Protein AF-H9F6N0-F1 (afdb_monomer_lite)

Structure (mmCIF, N/CA/C/O backbone):
data_AF-H9F6N0-F1
#
_entry.id   AF-H9F6N0-F1
#
loop_
_atom_site.group_PDB
_atom_site.id
_atom_site.type_symbol
_atom_site.label_atom_id
_atom_site.label_alt_id
_atom_site.label_comp_id
_atom_site.label_asym_id
_atom_site.label_entity_id
_atom_site.label_seq_id
_atom_site.pdbx_PDB_ins_code
_atom_site.Cartn_x
_atom_site.Cartn_y
_atom_site.Cartn_z
_atom_site.occupancy
_atom_site.B_iso_or_equiv
_atom_site.auth_seq_id
_atom_site.auth_comp_id
_atom_site.auth_asym_id
_atom_site.auth_atom_id
_atom_site.pdbx_PDB_model_num
ATOM 1 N N . VAL A 1 1 ? -3.814 6.152 -2.239 1.00 51.22 1 VAL A N 1
ATOM 2 C CA . VAL A 1 1 ? -2.538 6.730 -2.741 1.00 51.22 1 VAL A CA 1
ATOM 3 C C . VAL A 1 1 ? -1.572 5.659 -3.258 1.00 51.22 1 VAL A C 1
ATOM 5 O O . VAL A 1 1 ? -1.106 5.789 -4.382 1.00 51.22 1 VAL A O 1
ATOM 8 N N . VAL A 1 2 ? -1.334 4.566 -2.515 1.00 56.50 2 VAL A N 1
ATOM 9 C CA . VAL A 1 2 ? -0.388 3.490 -2.902 1.00 56.50 2 VAL A CA 1
ATOM 10 C C . VAL A 1 2 ? -0.726 2.812 -4.243 1.00 56.50 2 VAL A C 1
ATOM 12 O O . VAL A 1 2 ? 0.177 2.541 -5.028 1.00 56.50 2 VAL A O 1
ATOM 15 N N . SER A 1 3 ? -2.014 2.592 -4.540 1.00 56.75 3 SER A N 1
ATOM 16 C CA . SER A 1 3 ? -2.449 1.948 -5.793 1.00 56.75 3 SER A CA 1
ATOM 17 C C . SER A 1 3 ? -2.120 2.791 -7.037 1.00 56.75 3 SER A C 1
ATOM 19 O O . SER A 1 3 ? -1.448 2.301 -7.941 1.00 56.75 3 SER A O 1
ATOM 21 N N . TYR A 1 4 ? -2.464 4.086 -7.038 1.00 65.75 4 TYR A N 1
ATOM 22 C CA . TYR A 1 4 ? -2.143 4.994 -8.147 1.00 65.75 4 TYR A CA 1
ATOM 23 C C . TYR A 1 4 ? -0.629 5.179 -8.337 1.00 65.75 4 TYR A C 1
ATOM 25 O O . TYR A 1 4 ? -0.140 5.117 -9.463 1.00 65.75 4 TYR A O 1
ATOM 33 N N . GLY A 1 5 ? 0.134 5.332 -7.246 1.00 76.62 5 GLY A N 1
ATOM 34 C CA . GLY A 1 5 ? 1.592 5.490 -7.310 1.00 76.62 5 GLY A CA 1
ATOM 35 C C . GLY A 1 5 ? 2.314 4.275 -7.900 1.00 76.62 5 GLY A C 1
ATOM 36 O O . GLY A 1 5 ? 3.335 4.426 -8.572 1.00 76.62 5 GLY A O 1
ATOM 37 N N . ASN A 1 6 ? 1.766 3.072 -7.710 1.00 84.31 6 ASN A N 1
ATOM 38 C CA . ASN A 1 6 ? 2.330 1.871 -8.309 1.00 84.31 6 ASN A CA 1
ATOM 39 C C . ASN A 1 6 ? 2.156 1.851 -9.833 1.00 84.31 6 ASN A C 1
ATOM 41 O O . ASN A 1 6 ? 3.106 1.532 -10.541 1.00 84.31 6 ASN A O 1
ATOM 45 N N . THR A 1 7 ? 0.983 2.240 -10.334 1.00 86.50 7 THR A N 1
ATOM 46 C CA . THR A 1 7 ? 0.706 2.293 -11.776 1.00 86.50 7 THR A CA 1
ATOM 47 C C . THR A 1 7 ? 1.624 3.284 -12.487 1.00 86.50 7 THR A C 1
ATOM 49 O O . THR A 1 7 ? 2.273 2.915 -13.462 1.00 86.50 7 THR A O 1
ATOM 52 N N . PHE A 1 8 ? 1.764 4.509 -11.964 1.00 89.12 8 PHE A N 1
ATOM 53 C CA . PHE A 1 8 ? 2.674 5.507 -12.544 1.00 89.12 8 PHE A CA 1
ATOM 54 C C . PHE A 1 8 ? 4.131 5.038 -12.548 1.00 89.12 8 PHE A C 1
ATOM 56 O O . PHE A 1 8 ? 4.835 5.230 -13.537 1.00 89.12 8 PHE A O 1
ATOM 63 N N . PHE A 1 9 ? 4.577 4.384 -11.472 1.00 89.94 9 PHE A N 1
ATOM 64 C CA . PHE A 1 9 ? 5.928 3.837 -11.401 1.00 89.94 9 PHE A CA 1
ATOM 65 C C . PHE A 1 9 ? 6.166 2.745 -12.449 1.00 89.94 9 PHE A C 1
ATOM 67 O O . PHE A 1 9 ? 7.188 2.765 -13.124 1.00 89.94 9 PHE A O 1
ATOM 74 N N . VAL A 1 10 ? 5.221 1.816 -12.622 1.00 91.12 10 VAL A N 1
ATOM 75 C CA . VAL A 1 10 ? 5.329 0.752 -13.632 1.00 91.12 10 VAL A CA 1
ATOM 76 C C . VAL A 1 10 ? 5.380 1.342 -15.041 1.00 91.12 10 VAL A C 1
ATOM 78 O O . VAL A 1 10 ? 6.243 0.958 -15.824 1.00 91.12 10 VAL A O 1
ATOM 81 N N . VAL A 1 11 ? 4.518 2.316 -15.349 1.00 93.75 11 VAL A N 1
ATOM 82 C CA . VAL A 1 11 ? 4.528 3.009 -16.649 1.00 93.75 11 VAL A CA 1
ATOM 83 C C . VAL A 1 11 ? 5.872 3.703 -16.892 1.00 93.75 11 VAL A C 1
ATOM 85 O O . VAL A 1 11 ? 6.460 3.544 -17.959 1.00 93.75 11 VAL A O 1
ATOM 88 N N . LEU A 1 12 ? 6.399 4.414 -15.892 1.00 93.25 12 LEU A N 1
ATOM 89 C CA . LEU A 1 12 ? 7.703 5.072 -15.974 1.00 93.25 12 LEU A CA 1
ATOM 90 C C . LEU A 1 12 ? 8.839 4.066 -16.212 1.00 93.25 12 LEU A C 1
ATOM 92 O O . LEU A 1 12 ? 9.700 4.314 -17.054 1.00 93.25 12 LEU A O 1
ATOM 96 N N . ILE A 1 13 ? 8.829 2.919 -15.527 1.00 94.75 13 ILE A N 1
ATOM 97 C CA . ILE A 1 13 ? 9.816 1.850 -15.736 1.00 94.75 13 ILE A CA 1
ATOM 98 C C . ILE A 1 13 ? 9.750 1.315 -17.165 1.00 94.75 13 ILE A C 1
ATOM 100 O O . ILE A 1 13 ? 10.792 1.173 -17.799 1.00 94.75 13 ILE A O 1
ATOM 104 N N . VAL A 1 14 ? 8.551 1.056 -17.693 1.00 95.75 14 VAL A N 1
ATOM 105 C CA . VAL A 1 14 ? 8.383 0.585 -19.076 1.00 95.75 14 VAL A CA 1
ATOM 106 C C . VAL A 1 14 ? 8.983 1.588 -20.061 1.00 95.75 14 VAL A C 1
ATOM 108 O O . VAL A 1 14 ? 9.752 1.192 -20.934 1.00 95.75 14 VAL A O 1
ATOM 111 N N . ILE A 1 15 ? 8.713 2.885 -19.887 1.00 95.56 15 ILE A N 1
ATOM 112 C CA . ILE A 1 15 ? 9.286 3.943 -20.733 1.00 95.56 15 ILE A CA 1
ATOM 113 C C . ILE A 1 15 ? 10.819 3.949 -20.643 1.00 95.56 15 ILE A C 1
ATOM 115 O O . ILE A 1 15 ? 11.491 3.962 -21.673 1.00 95.56 15 ILE A O 1
ATOM 119 N N . LEU A 1 16 ? 11.388 3.899 -19.435 1.00 95.50 16 LEU A N 1
ATOM 120 C CA . LEU A 1 16 ? 12.843 3.891 -19.252 1.00 95.50 16 LEU A CA 1
ATOM 121 C C . LEU A 1 16 ? 13.501 2.653 -19.873 1.00 95.50 16 LEU A C 1
ATOM 123 O O . LEU A 1 16 ? 14.546 2.776 -20.505 1.00 95.50 16 LEU A O 1
ATOM 127 N N . VAL A 1 17 ? 12.885 1.476 -19.746 1.00 95.88 17 VAL A N 1
ATOM 128 C CA . VAL A 1 17 ? 13.378 0.241 -20.374 1.00 95.88 17 VAL A CA 1
ATOM 129 C C . VAL A 1 17 ? 13.356 0.361 -21.898 1.00 95.88 17 VAL A C 1
ATOM 131 O O . VAL A 1 17 ? 14.337 -0.004 -22.544 1.00 95.88 17 VAL A O 1
ATOM 134 N N . LEU A 1 18 ? 12.286 0.912 -22.479 1.00 95.88 18 LEU A N 1
ATOM 135 C CA . LEU A 1 18 ? 12.213 1.149 -23.922 1.00 95.88 18 LEU A CA 1
ATOM 136 C C . LEU A 1 18 ? 13.310 2.112 -24.397 1.00 95.88 18 LEU A C 1
ATOM 138 O O . LEU A 1 18 ? 13.955 1.821 -25.400 1.00 95.88 18 LEU A O 1
ATOM 142 N N . LEU A 1 19 ? 13.583 3.193 -23.657 1.00 94.75 19 LEU A N 1
ATOM 143 C CA . LEU A 1 19 ? 14.668 4.132 -23.976 1.00 94.75 19 LEU A CA 1
ATOM 144 C C . LEU A 1 19 ? 16.056 3.484 -23.889 1.00 94.75 19 LEU A C 1
ATOM 146 O O . LEU A 1 19 ? 16.912 3.753 -24.728 1.00 94.75 19 LEU A O 1
ATOM 150 N N . VAL A 1 20 ? 16.286 2.612 -22.902 1.00 95.31 20 VAL A N 1
ATOM 151 C CA . VAL A 1 20 ? 17.540 1.850 -22.793 1.00 95.31 20 VAL A CA 1
ATOM 152 C C . VAL A 1 20 ? 17.697 0.903 -23.983 1.00 95.31 20 VAL A C 1
ATOM 154 O O . VAL A 1 20 ? 18.768 0.853 -24.583 1.00 95.31 20 VAL A O 1
ATOM 157 N N . ILE A 1 21 ? 16.641 0.176 -24.360 1.00 95.38 21 ILE A N 1
ATOM 158 C CA . ILE A 1 21 ? 16.667 -0.729 -25.519 1.00 95.38 21 ILE A CA 1
ATOM 159 C C . ILE A 1 21 ? 16.914 0.051 -26.812 1.00 95.38 21 ILE A C 1
ATOM 161 O O . ILE A 1 21 ? 17.705 -0.398 -27.641 1.00 95.38 21 ILE A O 1
ATOM 165 N N . ASP A 1 22 ? 16.262 1.200 -26.986 1.00 94.12 22 ASP A N 1
ATOM 166 C CA . ASP A 1 22 ? 16.430 2.060 -28.157 1.00 94.12 22 ASP A CA 1
ATOM 167 C C . ASP A 1 22 ? 17.868 2.584 -28.259 1.00 94.12 22 ASP A C 1
ATOM 169 O O . ASP A 1 22 ? 18.525 2.388 -29.279 1.00 94.12 22 ASP A O 1
ATOM 173 N N . ALA A 1 23 ? 18.427 3.099 -27.159 1.00 92.94 23 ALA A N 1
ATOM 174 C CA . ALA A 1 23 ? 19.814 3.558 -27.116 1.00 92.94 23 ALA A CA 1
ATOM 175 C C . ALA A 1 23 ? 20.821 2.427 -27.405 1.00 92.94 23 ALA A C 1
ATOM 177 O O . ALA A 1 23 ? 21.773 2.621 -28.160 1.00 92.94 23 ALA A O 1
ATOM 178 N N . VAL A 1 24 ? 20.603 1.217 -26.871 1.00 92.88 24 VAL A N 1
ATOM 179 C CA . VAL A 1 24 ? 21.442 0.038 -27.168 1.00 92.88 24 VAL A CA 1
ATOM 180 C C . VAL A 1 24 ? 21.328 -0.369 -28.638 1.00 92.88 24 VAL A C 1
ATOM 182 O O . VAL A 1 24 ? 22.334 -0.714 -29.263 1.00 92.88 24 VAL A O 1
ATOM 185 N N . ARG A 1 25 ? 20.116 -0.336 -29.204 1.00 93.06 25 ARG A N 1
ATOM 186 C CA . ARG A 1 25 ? 19.882 -0.617 -30.625 1.00 93.06 25 ARG A CA 1
ATOM 187 C C . ARG A 1 25 ? 20.574 0.405 -31.516 1.00 93.06 25 ARG A C 1
ATOM 189 O O . ARG A 1 25 ? 21.206 -0.002 -32.488 1.00 93.06 25 ARG A O 1
ATOM 196 N N . GLU A 1 26 ? 20.494 1.691 -31.187 1.00 89.12 26 GLU A N 1
ATOM 197 C CA . GLU A 1 26 ? 21.192 2.746 -31.919 1.00 89.12 26 GLU A CA 1
ATOM 198 C C . GLU A 1 26 ? 22.709 2.557 -31.867 1.00 89.12 26 GLU A C 1
ATOM 200 O O . GLU A 1 26 ? 23.345 2.595 -32.918 1.00 89.12 26 GLU A O 1
ATOM 205 N N . ILE A 1 27 ? 23.283 2.277 -30.690 1.00 88.69 27 ILE A N 1
ATOM 206 C CA . ILE A 1 27 ? 24.724 2.019 -30.556 1.00 88.69 27 ILE A CA 1
ATOM 207 C C . ILE A 1 27 ? 25.133 0.853 -31.456 1.00 88.69 27 ILE A C 1
ATOM 209 O O . ILE A 1 27 ? 25.982 1.041 -32.318 1.00 88.69 27 ILE A O 1
ATOM 213 N N . ARG A 1 28 ? 24.484 -0.314 -31.338 1.00 87.44 28 ARG A N 1
ATOM 214 C CA . ARG A 1 28 ? 24.823 -1.494 -32.157 1.00 87.44 28 ARG A CA 1
ATOM 215 C C . ARG A 1 28 ? 24.665 -1.242 -33.655 1.00 87.44 28 ARG A C 1
ATOM 217 O O . ARG A 1 28 ? 25.483 -1.704 -34.437 1.00 87.44 28 ARG A O 1
ATOM 224 N N . LYS A 1 29 ? 23.619 -0.514 -34.059 1.00 85.94 29 LYS A N 1
ATOM 225 C CA . LYS A 1 29 ? 23.365 -0.179 -35.466 1.00 85.94 29 LYS A CA 1
ATOM 226 C C . LYS A 1 29 ? 24.478 0.690 -36.045 1.00 85.94 29 LYS A C 1
ATOM 228 O O . LYS A 1 29 ? 24.901 0.453 -37.170 1.00 85.94 29 LYS A O 1
ATOM 233 N N . TYR A 1 30 ? 24.902 1.722 -35.321 1.00 80.69 30 TYR A N 1
ATOM 234 C CA . TYR A 1 30 ? 25.929 2.632 -35.821 1.00 80.69 30 TYR A CA 1
ATOM 235 C C . TYR A 1 30 ? 27.344 2.058 -35.671 1.00 80.69 30 TYR A C 1
ATOM 237 O O . TYR A 1 30 ? 28.198 2.404 -36.479 1.00 80.69 30 TYR A O 1
ATOM 245 N N . ASP A 1 31 ? 27.570 1.144 -34.729 1.00 79.12 31 ASP A N 1
ATOM 246 C CA . ASP A 1 31 ? 28.829 0.402 -34.573 1.00 79.12 31 ASP A CA 1
ATOM 247 C C . ASP A 1 31 ? 29.043 -0.593 -35.736 1.00 79.12 31 ASP A C 1
ATOM 249 O O . ASP A 1 31 ? 30.029 -0.500 -36.463 1.00 79.12 31 ASP A O 1
ATOM 253 N N . ASP A 1 32 ? 28.044 -1.436 -36.033 1.00 76.06 32 ASP A N 1
ATOM 254 C CA . ASP A 1 32 ? 28.094 -2.448 -37.108 1.00 76.06 32 ASP A CA 1
ATOM 255 C C . ASP A 1 32 ? 28.215 -1.828 -38.518 1.00 76.06 32 ASP A C 1
ATOM 257 O O . ASP A 1 32 ? 28.884 -2.363 -39.404 1.00 76.06 32 ASP A O 1
ATOM 261 N N . VAL A 1 33 ? 27.594 -0.661 -38.739 1.00 70.12 33 VAL A N 1
ATOM 262 C CA . VAL A 1 33 ? 27.725 0.099 -39.997 1.00 70.12 33 VAL A CA 1
ATOM 263 C C . VAL A 1 33 ? 29.103 0.752 -40.120 1.00 70.12 33 VAL A C 1
ATOM 265 O O . VAL A 1 33 ? 29.613 0.864 -41.236 1.00 70.12 33 VAL A O 1
ATOM 268 N N . THR A 1 34 ? 29.710 1.149 -38.997 1.00 65.69 34 THR A N 1
ATOM 269 C CA . THR A 1 34 ? 31.058 1.733 -38.986 1.00 65.69 34 THR A CA 1
ATOM 270 C C . THR A 1 34 ? 32.125 0.704 -39.365 1.00 65.69 34 THR A C 1
ATOM 272 O O . THR A 1 34 ? 33.084 1.048 -40.049 1.00 65.69 34 THR A O 1
ATOM 275 N N . GLU A 1 35 ? 31.930 -0.563 -38.989 1.00 63.69 35 GLU A N 1
ATOM 276 C CA . GLU A 1 35 ? 32.858 -1.664 -39.280 1.00 63.69 35 GLU A CA 1
ATOM 277 C C . GLU A 1 35 ? 32.718 -2.219 -40.713 1.00 63.69 35 GLU A C 1
ATOM 279 O O . GLU A 1 35 ? 33.713 -2.538 -41.363 1.00 63.69 35 GLU A O 1
ATOM 284 N N . LYS A 1 36 ? 31.486 -2.325 -41.236 1.00 63.47 36 LYS A N 1
ATOM 285 C CA . LYS A 1 36 ? 31.209 -2.975 -42.537 1.00 63.47 36 LYS A CA 1
ATOM 286 C C . LYS A 1 36 ? 31.369 -2.073 -43.752 1.00 63.47 36 LYS A C 1
ATOM 288 O O . LYS A 1 36 ? 31.614 -2.562 -44.855 1.00 63.47 36 LYS A O 1
ATOM 293 N N . VAL A 1 37 ? 31.175 -0.769 -43.591 1.00 61.00 37 VAL A N 1
ATOM 294 C CA . VAL A 1 37 ? 31.302 0.190 -44.690 1.00 61.00 37 VAL A CA 1
ATOM 295 C C . VAL A 1 37 ? 32.691 0.800 -44.598 1.00 61.00 37 VAL A C 1
ATOM 297 O O . VAL A 1 37 ? 33.068 1.301 -43.548 1.00 61.00 37 VAL A O 1
ATOM 300 N N . ASN A 1 38 ? 33.461 0.778 -45.689 1.00 58.28 38 ASN A N 1
ATOM 301 C CA . ASN A 1 38 ? 34.783 1.407 -45.765 1.00 58.28 38 ASN A CA 1
ATOM 302 C C . ASN A 1 38 ? 34.631 2.948 -45.746 1.00 58.28 38 ASN A C 1
ATOM 304 O O . ASN A 1 38 ? 34.799 3.641 -46.749 1.00 58.28 38 ASN A O 1
ATOM 308 N N . LEU A 1 39 ? 34.219 3.481 -44.592 1.00 59.06 39 LEU A N 1
ATOM 309 C CA . LEU A 1 39 ? 33.929 4.891 -44.318 1.00 59.06 39 LEU A CA 1
ATOM 310 C C . LEU A 1 39 ? 35.167 5.777 -44.454 1.00 59.06 39 LEU A C 1
ATOM 312 O O . LEU A 1 39 ? 35.051 6.995 -44.558 1.00 59.06 39 LEU A O 1
ATOM 316 N N . GLN A 1 40 ? 36.344 5.158 -44.509 1.00 58.38 40 GLN A N 1
ATOM 317 C CA . GLN A 1 40 ? 37.628 5.800 -44.737 1.00 58.38 40 GLN A CA 1
ATOM 318 C C . GLN A 1 40 ? 37.696 6.512 -46.102 1.00 58.38 40 GLN A C 1
ATOM 320 O O . GLN A 1 40 ? 38.407 7.503 -46.233 1.00 58.38 40 GLN A O 1
ATOM 325 N N . ASN A 1 41 ? 36.890 6.084 -47.084 1.00 63.00 41 ASN A N 1
ATOM 326 C CA . ASN A 1 41 ? 36.789 6.732 -48.396 1.00 63.00 41 ASN A CA 1
ATOM 327 C C . ASN A 1 41 ? 35.788 7.904 -48.455 1.00 63.00 41 ASN A C 1
ATOM 329 O O . ASN A 1 41 ? 35.656 8.521 -49.510 1.00 63.00 41 ASN A O 1
ATOM 333 N N . ASN A 1 42 ? 35.060 8.218 -47.373 1.00 66.06 42 ASN A N 1
ATOM 334 C CA . ASN A 1 42 ? 34.058 9.291 -47.376 1.00 66.06 42 ASN A CA 1
ATOM 335 C C . ASN A 1 42 ? 34.021 10.048 -46.024 1.00 66.06 42 ASN A C 1
ATOM 337 O O . ASN A 1 42 ? 33.149 9.791 -45.186 1.00 66.06 42 ASN A O 1
ATOM 341 N N . PRO A 1 43 ? 34.957 10.991 -45.787 1.00 66.38 43 PRO A N 1
ATOM 342 C CA . PRO A 1 43 ? 35.179 11.597 -44.468 1.00 66.38 43 PRO A CA 1
ATOM 343 C C . PRO A 1 43 ? 33.951 12.321 -43.885 1.00 66.38 43 PRO A C 1
ATOM 345 O O . PRO A 1 43 ? 33.706 12.233 -42.685 1.00 66.38 43 PRO A O 1
ATOM 348 N N . GLY A 1 44 ? 33.105 12.943 -44.716 1.00 71.62 44 GLY A N 1
ATOM 349 C CA . GLY A 1 44 ? 31.878 13.607 -44.246 1.00 71.62 44 GLY A CA 1
ATOM 350 C C . GLY A 1 44 ? 30.793 12.651 -43.726 1.00 71.62 44 GLY A C 1
ATOM 351 O O . GLY A 1 44 ? 29.979 13.026 -42.882 1.00 71.62 44 GLY A O 1
ATOM 352 N N . ALA A 1 45 ? 30.780 11.392 -44.180 1.00 69.12 45 ALA A N 1
ATOM 353 C CA . ALA A 1 45 ? 29.862 10.387 -43.648 1.00 69.12 45 ALA A CA 1
ATOM 354 C C . ALA A 1 45 ? 30.313 9.918 -42.256 1.00 69.12 45 ALA A C 1
ATOM 356 O O . ALA A 1 45 ? 29.479 9.770 -41.362 1.00 69.12 45 ALA A O 1
ATOM 357 N N . MET A 1 46 ? 31.625 9.752 -42.056 1.00 68.94 46 MET A N 1
ATOM 358 C CA . MET A 1 46 ? 32.225 9.296 -40.799 1.00 68.94 46 MET A CA 1
ATOM 359 C C . MET A 1 46 ? 31.896 10.224 -39.617 1.00 68.94 46 MET A C 1
ATOM 361 O O . MET A 1 46 ? 31.473 9.752 -38.561 1.00 68.94 46 MET A O 1
ATOM 365 N N . GLU A 1 47 ? 31.980 11.543 -39.803 1.00 73.00 47 GLU A N 1
ATOM 366 C CA . GLU A 1 47 ? 31.631 12.526 -38.762 1.00 73.00 47 GLU A CA 1
ATOM 367 C C . GLU A 1 47 ? 30.159 12.431 -38.331 1.00 73.00 47 GLU A C 1
ATOM 369 O O . GLU A 1 47 ? 29.830 12.459 -37.139 1.00 73.00 47 GLU A O 1
ATOM 374 N N . HIS A 1 48 ? 29.253 12.250 -39.294 1.00 76.06 48 HIS A N 1
ATOM 375 C CA . HIS A 1 48 ? 27.826 12.119 -39.022 1.00 76.06 48 HIS A CA 1
ATOM 376 C C . HIS A 1 48 ? 27.491 10.825 -38.253 1.00 76.06 48 HIS A C 1
ATOM 378 O O . HIS A 1 48 ? 26.595 10.828 -37.401 1.00 76.06 48 HIS A O 1
ATOM 384 N N . PHE A 1 49 ? 28.228 9.734 -38.494 1.00 75.19 49 PHE A N 1
ATOM 385 C CA . PHE A 1 49 ? 28.100 8.492 -37.725 1.00 75.19 49 PHE A CA 1
ATOM 386 C C . PHE A 1 49 ? 28.593 8.650 -36.283 1.00 75.19 49 PHE A C 1
ATOM 388 O O . PHE A 1 49 ? 27.848 8.321 -35.356 1.00 75.19 49 PHE A O 1
ATOM 395 N N . HIS A 1 50 ? 29.776 9.232 -36.067 1.00 78.25 50 HIS A N 1
ATOM 396 C CA . HIS A 1 50 ? 30.294 9.474 -34.715 1.00 78.25 50 HIS A CA 1
ATOM 397 C C . HIS A 1 50 ? 29.381 10.382 -33.886 1.00 78.25 50 HIS A C 1
ATOM 399 O O . HIS A 1 50 ? 29.151 10.119 -32.703 1.00 78.25 50 HIS A O 1
ATOM 405 N N . MET A 1 51 ? 28.784 11.406 -34.504 1.00 81.38 51 MET A N 1
ATOM 406 C CA . MET A 1 51 ? 27.839 12.286 -33.816 1.00 81.38 51 MET A CA 1
ATOM 407 C C . MET A 1 51 ? 26.595 11.528 -33.319 1.00 81.38 51 MET A C 1
ATOM 409 O O . MET A 1 51 ? 26.117 11.767 -32.204 1.00 81.38 51 MET A O 1
ATOM 413 N N . LYS A 1 52 ? 26.060 10.604 -34.127 1.00 83.31 52 LYS A N 1
ATOM 414 C CA . LYS A 1 52 ? 24.908 9.775 -33.740 1.00 83.31 52 LYS A CA 1
ATOM 415 C C . LYS A 1 52 ? 25.278 8.732 -32.689 1.00 83.31 52 LYS A C 1
ATOM 417 O O . LYS A 1 52 ? 24.518 8.548 -31.741 1.00 83.31 52 LYS A O 1
ATOM 422 N N . LEU A 1 53 ? 26.458 8.128 -32.795 1.00 84.19 53 LEU A N 1
ATOM 423 C CA . LEU A 1 53 ? 26.964 7.176 -31.809 1.00 84.19 53 LEU A CA 1
ATOM 424 C C . LEU A 1 53 ? 27.141 7.828 -30.429 1.00 84.19 53 LEU A C 1
ATOM 426 O O . LEU A 1 53 ? 26.652 7.302 -29.432 1.00 84.19 53 LEU A O 1
ATOM 430 N N . PHE A 1 54 ? 27.747 9.017 -30.367 1.00 86.12 54 PHE A N 1
ATOM 431 C CA . PHE A 1 54 ? 27.917 9.759 -29.114 1.00 86.12 54 PHE A CA 1
ATOM 432 C C . PHE A 1 54 ? 26.573 10.156 -28.486 1.00 86.12 54 PHE A C 1
ATOM 434 O O . PHE A 1 54 ? 26.398 10.145 -27.263 1.00 86.12 54 PHE A O 1
ATOM 441 N N . ARG A 1 55 ? 25.580 10.488 -29.323 1.00 88.56 55 ARG A N 1
ATOM 442 C CA . ARG A 1 55 ? 24.212 10.748 -28.860 1.00 88.56 55 ARG A CA 1
ATOM 443 C C . ARG A 1 55 ? 23.605 9.505 -28.212 1.00 88.56 55 ARG A C 1
ATOM 445 O O . ARG A 1 55 ? 23.110 9.611 -27.092 1.00 88.56 55 ARG A O 1
ATOM 452 N N . ALA A 1 56 ? 23.692 8.357 -28.876 1.00 89.44 56 ALA A N 1
ATOM 453 C CA . ALA A 1 56 ? 23.147 7.103 -28.372 1.00 89.44 56 ALA A CA 1
ATOM 454 C C . ALA A 1 56 ? 23.848 6.645 -27.077 1.00 89.44 56 ALA A C 1
ATOM 456 O O . ALA A 1 56 ? 23.179 6.270 -26.117 1.00 89.44 56 ALA A O 1
ATOM 457 N N . GLN A 1 57 ? 25.177 6.780 -26.990 1.00 90.38 57 GLN A N 1
ATOM 458 C CA . GLN A 1 57 ? 25.954 6.491 -25.775 1.00 90.38 57 GLN A CA 1
ATOM 459 C C . GLN A 1 57 ? 25.510 7.345 -24.581 1.00 90.38 57 GLN A C 1
ATOM 461 O O . GLN A 1 57 ? 25.222 6.820 -23.506 1.00 90.38 57 GLN A O 1
ATOM 466 N N . ARG A 1 58 ? 25.385 8.664 -24.761 1.00 94.50 58 ARG A N 1
ATOM 467 C CA . ARG A 1 58 ? 24.889 9.559 -23.705 1.00 94.50 58 ARG A CA 1
ATOM 468 C C . ARG A 1 58 ? 23.453 9.229 -23.298 1.00 94.50 58 ARG A C 1
ATOM 470 O O . ARG A 1 58 ? 23.161 9.206 -22.104 1.00 94.50 58 ARG A O 1
ATOM 477 N N . ASN A 1 59 ? 22.574 8.965 -24.264 1.00 94.19 59 ASN A N 1
ATOM 478 C CA . ASN A 1 59 ? 21.189 8.584 -23.985 1.00 94.19 59 ASN A CA 1
ATOM 479 C C . ASN A 1 59 ? 21.120 7.281 -23.178 1.00 94.19 59 ASN A C 1
ATOM 481 O O . ASN A 1 59 ? 20.325 7.198 -22.244 1.00 94.19 59 ASN A O 1
ATOM 485 N N . LEU A 1 60 ? 21.993 6.310 -23.467 1.00 94.06 60 LEU A N 1
ATOM 486 C CA . LEU A 1 60 ? 22.103 5.077 -22.692 1.00 94.06 60 LEU A CA 1
ATOM 487 C C . LEU A 1 60 ? 22.490 5.354 -21.235 1.00 94.06 60 LEU A C 1
ATOM 489 O O . LEU A 1 60 ? 21.853 4.819 -20.330 1.00 94.06 60 LEU A O 1
ATOM 493 N N . TYR A 1 61 ? 23.494 6.203 -20.991 1.00 95.25 61 TYR A N 1
ATOM 494 C CA . TYR A 1 61 ? 23.900 6.542 -19.624 1.00 95.25 61 TYR A CA 1
ATOM 495 C C . TYR A 1 61 ? 22.796 7.272 -18.857 1.00 95.25 61 TYR A C 1
ATOM 497 O O . TYR A 1 61 ? 22.519 6.920 -17.712 1.00 95.25 61 TYR A O 1
ATOM 505 N N . ILE A 1 62 ? 22.129 8.243 -19.487 1.00 95.38 62 ILE A N 1
ATOM 506 C CA . ILE A 1 62 ? 21.025 8.984 -18.862 1.00 95.38 62 ILE A CA 1
ATOM 507 C C . ILE A 1 62 ? 19.862 8.039 -18.539 1.00 95.38 62 ILE A C 1
ATOM 509 O O . ILE A 1 62 ? 19.379 8.031 -17.405 1.00 95.38 62 ILE A O 1
ATOM 513 N N . ALA A 1 63 ? 19.421 7.225 -19.501 1.00 95.12 63 ALA A N 1
ATOM 514 C CA . ALA A 1 63 ? 18.306 6.301 -19.309 1.00 95.12 63 ALA A CA 1
ATOM 515 C C . ALA A 1 63 ? 18.643 5.201 -18.289 1.00 95.12 63 ALA A C 1
ATOM 517 O O . ALA A 1 63 ? 17.840 4.923 -17.400 1.00 95.12 63 ALA A O 1
ATOM 518 N N . GLY A 1 64 ? 19.849 4.628 -18.351 1.00 94.81 64 GLY A N 1
ATOM 519 C CA . GLY A 1 64 ? 20.311 3.605 -17.412 1.00 94.81 64 GLY A CA 1
ATOM 520 C C . GLY A 1 64 ? 20.447 4.132 -15.983 1.00 94.81 64 GLY A C 1
ATOM 521 O O . GLY A 1 64 ? 19.965 3.498 -15.043 1.00 94.81 64 GLY A O 1
ATOM 522 N N . PHE A 1 65 ? 21.030 5.321 -15.809 1.00 95.38 65 PHE A N 1
ATOM 523 C CA . PHE A 1 65 ? 21.135 5.950 -14.493 1.00 95.38 65 PHE A CA 1
ATOM 524 C C . PHE A 1 65 ? 19.760 6.325 -13.934 1.00 95.38 65 PHE A C 1
ATOM 526 O O . PHE A 1 65 ? 19.485 6.075 -12.763 1.00 95.38 65 PHE A O 1
ATOM 533 N N . SER A 1 66 ? 18.864 6.850 -14.774 1.00 95.31 66 SER A N 1
ATOM 534 C CA . SER A 1 66 ? 17.483 7.165 -14.382 1.00 95.31 66 SER A CA 1
ATOM 535 C C . SER A 1 66 ? 16.717 5.916 -13.950 1.00 95.31 66 SER A C 1
ATOM 537 O O . SER A 1 66 ? 15.975 5.952 -12.970 1.00 95.31 66 SER A O 1
ATOM 539 N N . LEU A 1 67 ? 16.926 4.793 -14.642 1.00 94.50 67 LEU A N 1
ATOM 540 C CA . LEU A 1 67 ? 16.331 3.507 -14.297 1.00 94.50 67 LEU A CA 1
ATOM 541 C C . LEU A 1 67 ? 16.832 3.026 -12.933 1.00 94.50 67 LEU A C 1
ATOM 543 O O . LEU A 1 67 ? 16.016 2.694 -12.075 1.00 94.50 67 LEU A O 1
ATOM 547 N N . LEU A 1 68 ? 18.137 3.090 -12.674 1.00 95.06 68 LEU A N 1
ATOM 548 C CA . LEU A 1 68 ? 18.696 2.769 -11.359 1.00 95.06 68 LEU A CA 1
ATOM 549 C C . LEU A 1 68 ? 18.152 3.694 -10.255 1.00 95.06 68 LEU A C 1
ATOM 551 O O . LEU A 1 68 ? 17.707 3.213 -9.210 1.00 95.06 68 LEU A O 1
ATOM 555 N N . LEU A 1 69 ? 18.113 5.008 -10.496 1.00 94.44 69 LEU A N 1
ATOM 556 C CA . LEU A 1 69 ? 17.557 5.981 -9.553 1.00 94.44 69 LEU A CA 1
ATOM 557 C C . LEU A 1 69 ? 16.085 5.720 -9.259 1.00 94.44 69 LEU A C 1
ATOM 559 O O . LEU A 1 69 ? 15.666 5.844 -8.112 1.00 94.44 69 LEU A O 1
ATOM 563 N N . SER A 1 70 ? 15.300 5.331 -10.262 1.00 93.25 70 SER A N 1
ATOM 564 C CA . SER A 1 70 ? 13.879 5.046 -10.073 1.00 93.25 70 SER A CA 1
ATOM 565 C C . SER A 1 70 ? 13.662 3.910 -9.063 1.00 93.25 70 SER A C 1
ATOM 567 O O . SER A 1 70 ? 12.820 4.036 -8.170 1.00 93.25 70 SER A O 1
ATOM 569 N N . PHE A 1 71 ? 14.481 2.852 -9.104 1.00 92.75 71 PHE A N 1
ATOM 570 C CA . PHE A 1 71 ? 14.437 1.772 -8.115 1.00 92.75 71 PHE A CA 1
ATOM 571 C C . PHE A 1 71 ? 14.848 2.246 -6.719 1.00 92.75 71 PHE A C 1
ATOM 573 O O . PHE A 1 71 ? 14.167 1.925 -5.740 1.00 92.75 71 PHE A O 1
ATOM 580 N N . LEU A 1 72 ? 15.917 3.043 -6.620 1.00 94.62 72 LEU A N 1
ATOM 581 C CA . LEU A 1 72 ? 16.365 3.611 -5.346 1.00 94.62 72 LEU A CA 1
ATOM 582 C C . LEU A 1 72 ? 15.290 4.506 -4.722 1.00 94.62 72 LEU A C 1
ATOM 584 O O . LEU A 1 72 ? 14.954 4.342 -3.550 1.00 94.62 72 LEU A O 1
ATOM 588 N N . LEU A 1 73 ? 14.691 5.398 -5.508 1.00 91.94 73 LEU A N 1
ATOM 589 C CA . LEU A 1 73 ? 13.620 6.281 -5.056 1.00 91.94 73 LEU A CA 1
ATOM 590 C C . LEU A 1 73 ? 12.396 5.486 -4.610 1.00 91.94 73 LEU A C 1
ATOM 592 O O . LEU A 1 73 ? 11.852 5.753 -3.539 1.00 91.94 73 LEU A O 1
ATOM 596 N N . ARG A 1 74 ? 11.987 4.464 -5.370 1.00 90.62 74 ARG A N 1
ATOM 597 C CA . ARG A 1 74 ? 10.863 3.606 -4.976 1.00 90.62 74 ARG A CA 1
ATOM 598 C C . ARG A 1 74 ? 11.123 2.915 -3.642 1.00 90.62 74 ARG A C 1
ATOM 600 O O . ARG A 1 74 ? 10.226 2.866 -2.794 1.00 90.62 74 ARG A O 1
ATOM 607 N N . ARG A 1 75 ? 12.340 2.402 -3.441 1.00 92.94 75 ARG A N 1
ATOM 608 C CA . ARG A 1 75 ? 12.753 1.788 -2.175 1.00 92.94 75 ARG A CA 1
ATOM 609 C C . ARG A 1 75 ? 12.710 2.802 -1.031 1.00 92.94 75 ARG A C 1
ATOM 611 O O . ARG A 1 75 ? 12.102 2.502 -0.007 1.00 92.94 75 ARG A O 1
ATOM 618 N N . LEU A 1 76 ? 13.286 3.989 -1.216 1.00 94.00 76 LEU A N 1
ATOM 619 C CA . LEU A 1 76 ? 13.321 5.048 -0.203 1.00 94.00 76 LEU A CA 1
ATOM 620 C C . LEU A 1 76 ? 11.921 5.526 0.188 1.00 94.00 76 LEU A C 1
ATOM 622 O O . LEU A 1 76 ? 11.597 5.547 1.370 1.00 94.00 76 LEU A O 1
ATOM 626 N N . VAL A 1 77 ? 11.057 5.831 -0.783 1.00 90.88 77 VAL A N 1
ATOM 627 C CA . VAL A 1 77 ? 9.680 6.284 -0.519 1.00 90.88 77 VAL A CA 1
ATOM 628 C C . VAL A 1 77 ? 8.889 5.232 0.258 1.00 90.88 77 VAL A C 1
ATOM 630 O O . VAL A 1 77 ? 8.145 5.570 1.181 1.00 90.88 77 VAL A O 1
ATOM 633 N N . THR A 1 78 ? 9.072 3.952 -0.075 1.00 89.06 78 THR A N 1
ATOM 634 C CA . THR A 1 78 ? 8.407 2.851 0.637 1.00 89.06 78 THR A CA 1
ATOM 635 C C . THR A 1 78 ? 8.884 2.766 2.086 1.00 8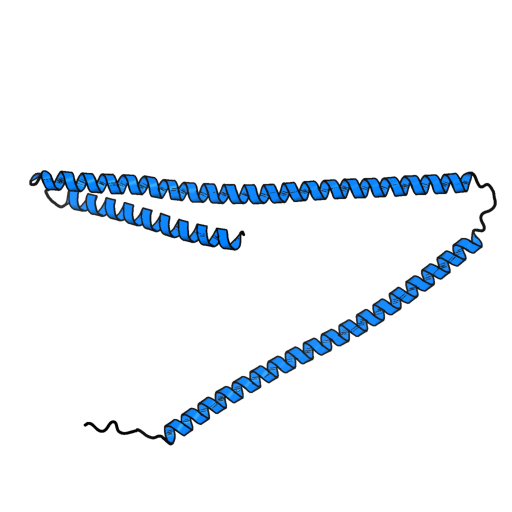9.06 78 THR A C 1
ATOM 637 O O . THR A 1 78 ? 8.055 2.697 2.990 1.00 89.06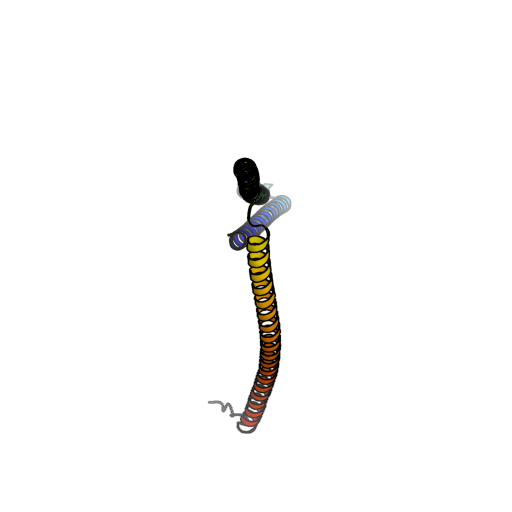 78 THR A O 1
ATOM 640 N N . LEU A 1 79 ? 10.200 2.829 2.318 1.00 92.62 79 LEU A N 1
ATOM 641 C CA . LEU A 1 79 ? 10.774 2.804 3.666 1.00 92.62 79 LEU A CA 1
ATOM 642 C C . LEU A 1 79 ? 10.330 4.009 4.503 1.00 92.62 79 LEU A C 1
ATOM 644 O O . LEU A 1 79 ? 9.929 3.838 5.649 1.00 92.62 79 LEU A O 1
ATOM 648 N N . ILE A 1 80 ? 10.317 5.210 3.924 1.00 93.38 80 ILE A N 1
ATOM 649 C CA . ILE A 1 80 ? 9.856 6.427 4.607 1.00 93.38 80 ILE A CA 1
ATOM 650 C C . ILE A 1 80 ? 8.373 6.312 4.971 1.00 93.38 80 ILE A C 1
ATOM 652 O O . ILE A 1 80 ? 7.986 6.646 6.087 1.00 93.38 80 ILE A O 1
ATOM 656 N N . SER A 1 81 ? 7.542 5.789 4.065 1.00 90.62 81 SER A N 1
ATOM 657 C CA . SER A 1 81 ? 6.111 5.587 4.330 1.00 90.62 81 SER A CA 1
ATOM 658 C C . SER A 1 81 ? 5.881 4.578 5.461 1.00 90.62 81 SER A C 1
ATOM 660 O O . SER A 1 81 ? 5.033 4.795 6.330 1.00 90.62 81 SER A O 1
ATOM 662 N N . GLN A 1 82 ? 6.661 3.493 5.488 1.00 91.69 82 GLN A N 1
ATOM 663 C CA . GLN A 1 82 ? 6.631 2.514 6.577 1.00 91.69 82 GLN A CA 1
ATOM 664 C C . GLN A 1 82 ? 7.073 3.148 7.898 1.00 91.69 82 GLN A C 1
ATOM 666 O O . GLN A 1 82 ? 6.401 2.976 8.912 1.00 91.69 82 GLN A O 1
ATOM 671 N N . GLN A 1 83 ? 8.150 3.931 7.883 1.00 93.88 83 GLN A N 1
ATOM 672 C CA . GLN A 1 83 ? 8.670 4.593 9.074 1.00 93.88 83 GLN A CA 1
ATOM 673 C C . GLN A 1 83 ? 7.709 5.647 9.631 1.00 93.88 83 GLN A C 1
ATOM 675 O O . GLN A 1 83 ? 7.503 5.691 10.840 1.00 93.88 83 GLN A O 1
ATOM 680 N N . ALA A 1 84 ? 7.068 6.444 8.774 1.00 92.56 84 ALA A N 1
ATOM 681 C CA . ALA A 1 84 ? 6.041 7.399 9.185 1.00 92.56 84 ALA A CA 1
ATOM 682 C C . ALA A 1 84 ? 4.842 6.695 9.844 1.00 92.56 84 ALA A C 1
ATOM 684 O O . ALA A 1 84 ? 4.383 7.110 10.906 1.00 92.56 84 ALA A O 1
ATOM 685 N N . THR A 1 85 ? 4.383 5.586 9.254 1.00 92.56 85 THR A N 1
ATOM 686 C CA . THR A 1 85 ? 3.294 4.770 9.820 1.00 92.56 85 THR A CA 1
ATOM 687 C C . THR A 1 85 ? 3.682 4.191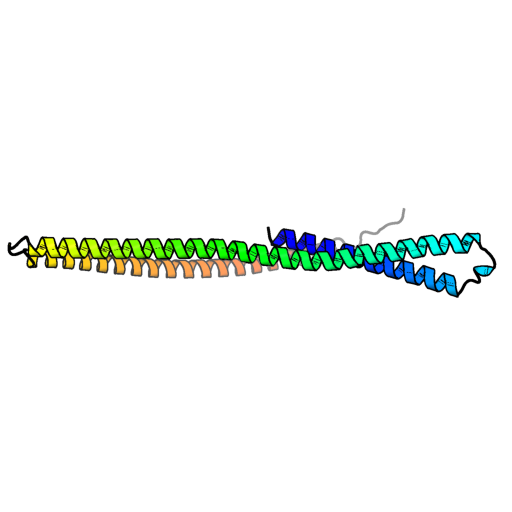 11.181 1.00 92.56 85 THR A C 1
ATOM 689 O O . THR A 1 85 ? 2.903 4.256 12.132 1.00 92.56 85 THR A O 1
ATOM 692 N N . LEU A 1 86 ? 4.906 3.665 11.297 1.00 93.44 86 LEU A N 1
ATOM 693 C CA . LEU A 1 86 ? 5.424 3.117 12.548 1.00 93.44 86 LEU A CA 1
ATOM 694 C C . LEU A 1 86 ? 5.543 4.189 13.632 1.00 93.44 86 LEU A C 1
ATOM 696 O O . LEU A 1 86 ? 5.085 3.955 14.746 1.00 93.44 86 LEU A O 1
ATOM 700 N N . LEU A 1 87 ? 6.091 5.364 13.317 1.00 94.62 87 LEU A N 1
ATOM 701 C CA . LEU A 1 87 ? 6.195 6.481 14.262 1.00 94.62 87 LEU A CA 1
ATOM 702 C C . LEU A 1 87 ? 4.822 6.915 14.784 1.00 94.62 87 LEU A C 1
ATOM 704 O O . LEU A 1 87 ? 4.646 7.015 15.996 1.00 94.62 87 LEU A O 1
ATOM 708 N N . ALA A 1 88 ? 3.838 7.082 13.895 1.00 92.69 88 ALA A N 1
ATOM 709 C CA . ALA A 1 88 ? 2.473 7.429 14.285 1.00 92.69 88 ALA A CA 1
ATOM 710 C C . ALA A 1 88 ? 1.838 6.352 15.185 1.00 92.69 88 ALA A C 1
ATOM 712 O O . ALA A 1 88 ? 1.215 6.669 16.197 1.00 92.69 88 ALA A O 1
ATOM 713 N N . SER A 1 89 ? 2.035 5.069 14.856 1.00 92.94 89 SER A N 1
ATOM 714 C CA . SER A 1 89 ? 1.537 3.964 15.686 1.00 92.94 89 SER A CA 1
ATOM 715 C C . SER A 1 89 ? 2.210 3.910 17.060 1.00 92.94 89 SER A C 1
ATOM 717 O O . SER A 1 89 ? 1.543 3.673 18.061 1.00 92.94 89 SER A O 1
ATOM 719 N N . ASN A 1 90 ? 3.515 4.184 17.132 1.00 93.56 90 ASN A N 1
ATOM 720 C CA . ASN A 1 90 ? 4.273 4.169 18.377 1.00 93.56 90 ASN A CA 1
ATOM 721 C C . ASN A 1 90 ? 3.838 5.316 19.299 1.00 93.56 90 ASN A C 1
ATOM 723 O O . ASN A 1 90 ? 3.621 5.101 20.488 1.00 93.56 90 ASN A O 1
ATOM 727 N N . GLU A 1 91 ? 3.601 6.510 18.745 1.00 94.44 91 GLU A N 1
ATOM 728 C CA . GLU A 1 91 ? 3.026 7.626 19.500 1.00 94.44 91 GLU A CA 1
ATOM 729 C C . GLU A 1 91 ? 1.629 7.284 20.046 1.00 94.44 91 GLU A C 1
ATOM 731 O O . GLU A 1 91 ? 1.338 7.554 21.213 1.00 94.44 91 GLU A O 1
ATOM 736 N N . ALA A 1 92 ? 0.778 6.640 19.240 1.00 93.44 92 ALA A N 1
ATOM 737 C CA . ALA A 1 92 ? -0.539 6.191 19.684 1.00 93.44 92 ALA A CA 1
ATOM 738 C C . ALA A 1 92 ? -0.447 5.140 20.805 1.00 93.44 92 ALA A C 1
ATOM 740 O O . ALA A 1 92 ? -1.144 5.266 21.811 1.00 93.44 92 ALA A O 1
ATOM 741 N N . PHE A 1 93 ? 0.441 4.148 20.680 1.00 93.50 93 PHE A N 1
ATOM 742 C CA . PHE A 1 93 ? 0.668 3.148 21.728 1.00 93.50 93 PHE A CA 1
ATOM 743 C C . PHE A 1 93 ? 1.217 3.764 23.010 1.00 93.50 93 PHE A C 1
ATOM 745 O O . PHE A 1 93 ? 0.780 3.395 24.098 1.00 93.50 93 PHE A O 1
ATOM 752 N N . LYS A 1 94 ? 2.129 4.733 22.900 1.00 95.81 94 LYS A N 1
ATOM 753 C CA . LYS A 1 94 ? 2.656 5.456 24.056 1.00 95.81 94 LYS A CA 1
ATOM 754 C C . LYS A 1 94 ? 1.542 6.196 24.796 1.00 95.81 94 LYS A C 1
ATOM 756 O O . LYS A 1 94 ? 1.411 6.021 26.003 1.00 95.81 94 LYS A O 1
ATOM 761 N N . LYS A 1 95 ? 0.688 6.934 24.076 1.00 95.19 95 LYS A N 1
ATOM 762 C CA . LYS A 1 95 ? -0.479 7.606 24.673 1.00 95.19 95 LYS A CA 1
ATOM 763 C C . LYS A 1 95 ? -1.451 6.612 25.303 1.00 95.19 95 LYS A C 1
ATOM 765 O O . LYS A 1 95 ? -1.912 6.847 26.411 1.00 95.19 95 LYS A O 1
ATOM 770 N N . GLN A 1 96 ? -1.728 5.484 24.646 1.00 93.06 96 GLN A N 1
ATOM 771 C CA . GLN A 1 96 ? -2.584 4.437 25.218 1.00 93.06 96 GLN A CA 1
ATOM 772 C C . GLN A 1 96 ? -2.002 3.860 26.514 1.00 93.06 96 GLN A C 1
ATOM 774 O O . GLN A 1 96 ? -2.736 3.694 27.486 1.00 93.06 96 GLN A O 1
ATOM 779 N N . ALA A 1 97 ? -0.696 3.596 26.558 1.00 94.12 97 ALA A N 1
ATOM 780 C CA . ALA A 1 97 ? -0.024 3.106 27.757 1.00 94.12 97 ALA A CA 1
ATOM 781 C C . ALA A 1 97 ? -0.043 4.142 28.895 1.00 94.12 97 ALA A C 1
ATOM 783 O O . ALA A 1 97 ? -0.294 3.785 30.047 1.00 94.12 97 ALA A O 1
ATOM 784 N N . GLU A 1 98 ? 0.173 5.422 28.580 1.00 95.94 98 GLU A N 1
ATOM 785 C CA . GLU A 1 98 ? 0.091 6.527 29.541 1.00 95.94 98 GLU A CA 1
ATOM 786 C C . GLU A 1 98 ? -1.334 6.689 30.086 1.00 95.94 98 GLU A C 1
ATOM 788 O O . GLU A 1 98 ? -1.515 6.703 31.302 1.00 95.94 98 GLU A O 1
ATOM 793 N N . SER A 1 99 ? -2.353 6.716 29.222 1.00 94.31 99 SER A N 1
ATOM 794 C CA . SER A 1 99 ? -3.758 6.813 29.639 1.00 94.31 99 SER A CA 1
ATOM 795 C C . SER A 1 99 ? -4.206 5.614 30.477 1.00 94.31 99 SER A C 1
ATOM 797 O O . SER A 1 99 ? -4.887 5.796 31.483 1.00 94.31 99 SER A O 1
ATOM 799 N N . ALA A 1 100 ? -3.803 4.393 30.112 1.00 93.69 100 ALA A N 1
ATOM 800 C CA . ALA A 1 100 ? -4.090 3.200 30.909 1.00 93.69 100 ALA A CA 1
ATOM 801 C C . ALA A 1 100 ? -3.398 3.254 32.281 1.00 93.69 100 ALA A C 1
ATOM 803 O O . ALA A 1 100 ? -4.005 2.908 33.294 1.00 93.69 100 ALA A O 1
ATOM 804 N N . SER A 1 101 ? -2.154 3.738 32.328 1.00 95.00 101 SER A N 1
ATOM 805 C CA . SER A 1 101 ? -1.411 3.921 33.580 1.00 95.00 101 SER A CA 1
ATOM 806 C C . SER A 1 101 ? -2.036 5.002 34.465 1.00 95.00 101 SER A C 1
ATOM 808 O O . SER A 1 101 ? -2.099 4.838 35.682 1.00 95.00 101 SER A O 1
ATOM 810 N N . GLU A 1 102 ? -2.525 6.097 33.877 1.00 95.56 102 GLU A N 1
ATOM 811 C CA . GLU A 1 102 ? -3.228 7.157 34.603 1.00 95.56 102 GLU A CA 1
ATOM 812 C C . GLU A 1 102 ? -4.571 6.661 35.153 1.00 95.56 102 GLU A C 1
ATOM 814 O O . GLU A 1 102 ? -4.877 6.896 36.321 1.00 95.56 102 GLU A O 1
ATOM 819 N N . ALA A 1 103 ? -5.348 5.925 34.352 1.00 94.19 103 ALA A N 1
ATOM 820 C CA . ALA A 1 103 ? -6.593 5.310 34.804 1.00 94.19 103 ALA A CA 1
ATOM 821 C C . ALA A 1 103 ? -6.343 4.322 35.953 1.00 94.19 103 ALA A C 1
ATOM 823 O O . ALA A 1 103 ? -7.025 4.381 36.974 1.00 94.19 103 ALA A O 1
ATOM 824 N N . ALA A 1 104 ? -5.318 3.470 35.835 1.00 94.44 104 ALA A N 1
ATOM 825 C CA . ALA A 1 104 ? -4.922 2.557 36.902 1.00 94.44 104 ALA A CA 1
ATOM 826 C C . ALA A 1 104 ? -4.535 3.309 38.187 1.00 94.44 104 ALA A C 1
ATOM 828 O O . ALA A 1 104 ? -4.991 2.936 39.265 1.00 94.44 104 ALA A O 1
ATOM 829 N N . LYS A 1 105 ? -3.764 4.403 38.084 1.00 94.75 105 LYS A N 1
ATOM 830 C CA . LYS A 1 105 ? -3.441 5.257 39.239 1.00 94.75 105 LYS A CA 1
ATOM 831 C C . LYS A 1 105 ? -4.684 5.862 39.884 1.00 94.75 105 LYS A C 1
ATOM 833 O O . LYS A 1 105 ? -4.807 5.781 41.101 1.00 94.75 105 LYS A O 1
ATOM 838 N N . LYS A 1 106 ? -5.612 6.415 39.095 1.00 95.25 106 LYS A N 1
ATOM 839 C CA . LYS A 1 106 ? -6.869 6.976 39.620 1.00 95.25 106 LYS A CA 1
ATOM 840 C C . LYS A 1 106 ? -7.679 5.927 40.368 1.00 95.25 106 LYS A C 1
ATOM 842 O O . LYS A 1 106 ? -8.103 6.189 41.486 1.00 95.25 106 LYS A O 1
ATOM 847 N N . TYR A 1 107 ? -7.820 4.728 39.802 1.00 92.62 107 TYR A N 1
ATOM 848 C CA . TYR A 1 107 ? -8.510 3.636 40.486 1.00 92.62 107 TYR A CA 1
ATOM 849 C C . TYR A 1 107 ? -7.808 3.218 41.778 1.00 92.62 107 TYR A C 1
ATOM 851 O O . TYR A 1 107 ? -8.482 2.938 42.763 1.00 92.62 107 TYR A O 1
ATOM 859 N N . MET A 1 108 ? -6.472 3.190 41.809 1.00 93.06 108 MET A N 1
ATOM 860 C CA . MET A 1 108 ? -5.729 2.897 43.038 1.00 93.06 108 MET A CA 1
ATOM 861 C C . MET A 1 108 ? -5.939 3.979 44.107 1.00 93.06 108 MET A C 1
ATOM 863 O O . MET A 1 108 ? -6.202 3.643 45.258 1.00 93.06 108 MET A O 1
ATOM 867 N N . GLU A 1 109 ? -5.874 5.259 43.735 1.00 93.44 109 GLU A N 1
ATOM 868 C CA . GLU A 1 109 ? -6.094 6.383 44.654 1.00 93.44 109 GLU A CA 1
ATOM 869 C C . GLU A 1 109 ? -7.530 6.432 45.184 1.00 93.44 109 GLU A C 1
ATOM 871 O O . GLU A 1 109 ? -7.731 6.637 46.380 1.00 93.44 109 GLU A O 1
ATOM 876 N N . GLU A 1 110 ? -8.527 6.218 44.324 1.00 91.75 110 GLU A N 1
ATOM 877 C CA . GLU A 1 110 ? -9.937 6.155 44.718 1.00 91.75 110 GLU A CA 1
ATOM 878 C C . GLU A 1 110 ? -10.184 4.991 45.684 1.00 91.75 110 GLU A C 1
ATOM 880 O O . GLU A 1 110 ? -10.824 5.164 46.720 1.00 91.75 110 GLU A O 1
ATOM 885 N N . ASN A 1 111 ? -9.607 3.818 45.411 1.00 88.69 111 ASN A N 1
ATOM 886 C CA . ASN A 1 111 ? -9.730 2.652 46.285 1.00 88.69 111 ASN A CA 1
ATOM 887 C C . ASN A 1 111 ? -9.068 2.894 47.655 1.00 88.69 111 ASN A C 1
ATOM 889 O O . ASN A 1 111 ? -9.635 2.547 48.692 1.00 88.69 111 ASN A O 1
ATOM 893 N N . ASP A 1 112 ? -7.911 3.559 47.689 1.00 89.62 112 ASP A N 1
ATOM 894 C CA . ASP A 1 112 ? -7.255 3.957 48.938 1.00 89.62 112 ASP A CA 1
ATOM 895 C C . ASP A 1 112 ? -8.053 5.018 49.715 1.00 89.62 112 ASP A C 1
ATOM 897 O O . ASP A 1 112 ? -8.124 4.953 50.946 1.00 89.62 112 ASP A O 1
ATOM 901 N N . GLN A 1 113 ? -8.681 5.980 49.030 1.00 87.19 113 GLN A N 1
ATOM 902 C CA . GLN A 1 113 ? -9.567 6.968 49.655 1.00 87.19 113 GLN A CA 1
ATOM 903 C C . GLN A 1 113 ? -10.823 6.314 50.237 1.00 87.19 113 GLN A C 1
ATOM 905 O O . GLN A 1 113 ? -11.178 6.607 51.378 1.00 87.19 113 GLN A O 1
ATOM 910 N N . LEU A 1 114 ? -11.447 5.385 49.508 1.00 82.06 114 LEU A N 1
ATOM 911 C CA . LEU A 1 114 ? -12.591 4.609 49.990 1.00 82.06 114 LEU A CA 1
ATOM 912 C C . LEU A 1 114 ? -12.220 3.772 51.220 1.00 82.06 114 LEU A C 1
ATOM 914 O O . LEU A 1 114 ? -12.953 3.781 52.208 1.00 82.06 114 LEU A O 1
ATOM 918 N N . LYS A 1 115 ? -11.053 3.113 51.219 1.00 78.69 115 LYS A N 1
ATOM 919 C CA . LYS A 1 115 ? -10.551 2.373 52.390 1.00 78.69 115 LYS A CA 1
ATOM 920 C C . LYS A 1 115 ? -10.291 3.277 53.593 1.00 78.69 115 LYS A C 1
ATOM 922 O O . LYS A 1 115 ? -10.619 2.898 54.713 1.00 78.69 115 LYS A O 1
ATOM 927 N N . LYS A 1 116 ? -9.716 4.466 53.386 1.00 80.00 116 LYS A N 1
ATOM 928 C CA . LYS A 1 116 ? -9.496 5.445 54.465 1.00 80.00 116 LYS A CA 1
ATOM 929 C C . LYS A 1 116 ? -10.814 6.009 54.995 1.00 80.00 116 LYS A C 1
ATOM 931 O O . LYS A 1 116 ? -10.966 6.099 56.206 1.00 80.00 116 LYS A O 1
ATOM 936 N N . GLY A 1 117 ? -11.772 6.327 54.125 1.00 65.25 117 GLY A N 1
ATOM 937 C CA . GLY A 1 117 ? -13.118 6.757 54.517 1.00 65.25 117 GLY A CA 1
ATOM 938 C C . GLY A 1 117 ? -13.849 5.692 55.338 1.00 65.25 117 GLY A C 1
ATOM 939 O O . GLY A 1 117 ? -14.380 6.000 56.399 1.00 65.25 117 GLY A O 1
ATOM 940 N N . ALA A 1 118 ? -13.769 4.427 54.918 1.00 60.00 118 ALA A N 1
ATOM 941 C CA . ALA A 1 118 ? -14.323 3.289 55.655 1.00 60.00 118 ALA A CA 1
ATOM 942 C C . ALA A 1 118 ? -13.612 3.008 56.996 1.00 60.00 118 ALA A C 1
ATOM 944 O O . ALA A 1 118 ? -14.209 2.417 57.888 1.00 60.00 118 ALA A O 1
ATOM 945 N N . ALA A 1 119 ? -12.347 3.415 57.153 1.00 56.91 119 ALA A N 1
ATOM 946 C CA . ALA A 1 119 ? -11.603 3.280 58.408 1.00 56.91 119 ALA A CA 1
ATOM 947 C C . ALA A 1 119 ? -11.833 4.449 59.389 1.00 56.91 119 ALA A C 1
ATOM 949 O O . ALA A 1 119 ? -11.646 4.274 60.592 1.00 56.91 119 ALA A O 1
ATOM 950 N N . VAL A 1 120 ? -12.209 5.634 58.891 1.00 52.44 120 VAL A N 1
ATOM 951 C CA . VAL A 1 120 ? -12.501 6.830 59.707 1.00 52.44 120 VAL A CA 1
ATOM 952 C C . VAL A 1 120 ? -13.956 6.842 60.183 1.00 52.44 120 VAL A C 1
ATOM 954 O O . VAL A 1 120 ? -14.226 7.291 61.297 1.00 52.44 120 VAL A O 1
ATOM 957 N N . ASP A 1 121 ? -14.883 6.289 59.399 1.00 46.94 121 ASP A 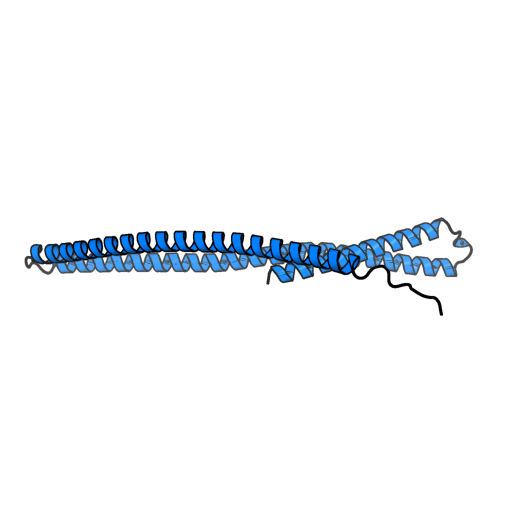N 1
ATOM 958 C CA . ASP A 1 121 ? -16.268 6.079 59.814 1.00 46.94 121 ASP A CA 1
ATOM 959 C C . ASP A 1 121 ? -16.369 4.790 60.649 1.00 46.94 121 ASP A C 1
ATOM 961 O O . ASP A 1 121 ? -16.774 3.726 60.188 1.00 46.94 121 ASP A O 1
ATOM 965 N N . GLY A 1 122 ? -15.954 4.870 61.916 1.00 46.41 122 GLY A N 1
ATOM 966 C CA . GLY A 1 122 ? -16.099 3.809 62.925 1.00 46.41 122 GLY A CA 1
ATOM 967 C C . GLY A 1 122 ? -17.556 3.482 63.298 1.00 46.41 122 GLY A C 1
ATOM 968 O O . GLY A 1 122 ? -17.830 3.060 64.420 1.00 46.41 122 GLY A O 1
ATOM 969 N N . GLY A 1 123 ? -18.505 3.693 62.390 1.00 43.03 123 GLY A N 1
ATOM 970 C CA . GLY A 1 123 ? -19.915 3.389 62.551 1.00 43.03 123 GLY A CA 1
ATOM 971 C C . GLY A 1 123 ? -20.285 2.225 61.653 1.00 43.03 123 GLY A C 1
ATOM 972 O O . GLY A 1 123 ? -20.500 2.425 60.469 1.00 43.03 123 GLY A O 1
ATOM 973 N N . LYS A 1 124 ? -20.349 1.020 62.235 1.00 47.50 124 LYS A N 1
ATOM 974 C CA . LYS A 1 124 ? -21.093 -0.168 61.775 1.00 47.50 124 LYS A CA 1
ATOM 975 C C . LYS A 1 124 ? -21.845 0.061 60.451 1.00 47.50 124 LYS A C 1
ATOM 977 O O . LYS A 1 124 ? -23.045 0.326 60.462 1.00 47.50 124 LYS A O 1
ATOM 982 N N . LEU A 1 125 ? -21.128 -0.020 59.328 1.00 46.53 125 LEU A N 1
ATOM 983 C CA . LEU A 1 125 ? -21.746 0.046 58.013 1.00 46.53 125 LEU A CA 1
ATOM 984 C C . LEU A 1 125 ? -22.695 -1.143 57.918 1.00 46.53 125 LEU A C 1
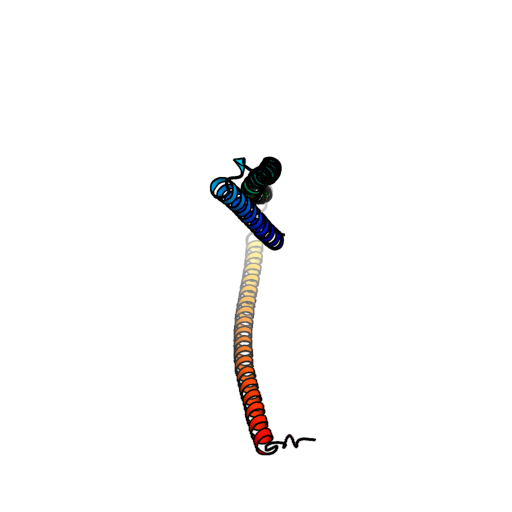ATOM 986 O O . LEU A 1 125 ? -22.349 -2.268 58.276 1.00 46.53 125 LEU A O 1
ATOM 990 N N . ASP A 1 126 ? -23.918 -0.858 57.508 1.00 54.81 126 ASP A N 1
ATOM 991 C CA . ASP A 1 126 ? -25.005 -1.799 57.292 1.00 54.81 126 ASP A CA 1
ATOM 992 C C . ASP A 1 126 ? -24.665 -2.725 56.106 1.00 54.81 126 ASP A C 1
ATOM 994 O O . ASP A 1 126 ? -25.178 -2.579 54.997 1.00 54.81 126 ASP A O 1
ATOM 998 N N . VAL A 1 127 ? -23.713 -3.644 56.325 1.00 54.47 127 VAL A N 1
ATOM 999 C CA . VAL A 1 127 ? -23.180 -4.588 55.324 1.00 54.47 127 VAL A CA 1
ATOM 1000 C C . VAL A 1 127 ? -24.313 -5.376 54.663 1.00 54.47 127 VAL A C 1
ATOM 1002 O O . VAL A 1 127 ? -24.280 -5.605 53.457 1.00 54.47 127 VAL A O 1
ATOM 1005 N N . GLY A 1 128 ? -25.371 -5.688 55.419 1.00 55.09 128 GLY A N 1
ATOM 1006 C CA . GLY A 1 128 ? -26.517 -6.437 54.912 1.00 55.09 128 GLY A CA 1
ATOM 1007 C C . GLY A 1 128 ? -27.288 -5.709 53.809 1.00 55.09 128 GLY A C 1
ATOM 1008 O O . GLY A 1 128 ? -27.716 -6.337 52.847 1.00 55.09 128 GLY A O 1
ATOM 1009 N N . ASN A 1 129 ? -27.443 -4.387 53.885 1.00 55.56 129 ASN A N 1
ATOM 1010 C CA . ASN A 1 129 ? -28.278 -3.649 52.932 1.00 55.56 129 ASN A CA 1
ATOM 1011 C C . ASN A 1 129 ? -27.523 -3.309 51.629 1.00 55.56 129 ASN A C 1
ATOM 1013 O O . ASN A 1 129 ? -28.126 -3.216 50.557 1.00 55.56 129 ASN A O 1
ATOM 1017 N N . ALA A 1 130 ? -26.190 -3.194 51.697 1.00 58.44 130 ALA A N 1
ATOM 1018 C CA . ALA A 1 130 ? -25.325 -3.041 50.527 1.00 58.44 130 ALA A CA 1
ATOM 1019 C C . ALA A 1 130 ? -25.136 -4.364 49.758 1.00 58.44 130 ALA A C 1
ATOM 1021 O O . ALA A 1 130 ? -25.223 -4.361 48.528 1.00 58.44 130 ALA A O 1
ATOM 1022 N N . GLU A 1 131 ? -24.956 -5.494 50.454 1.00 58.88 131 GLU A N 1
ATOM 1023 C CA . GLU A 1 131 ? -24.915 -6.824 49.823 1.00 58.88 131 GLU A CA 1
ATOM 1024 C C . GLU A 1 131 ? -26.239 -7.158 49.131 1.00 58.88 131 GLU A C 1
ATOM 1026 O O . GLU A 1 131 ? -26.236 -7.561 47.970 1.00 58.88 131 GLU A O 1
ATOM 1031 N N . VAL A 1 132 ? -27.381 -6.896 49.777 1.00 68.12 132 VAL A N 1
ATOM 1032 C CA . VAL A 1 132 ? -28.704 -7.154 49.181 1.00 68.12 132 VAL A CA 1
ATOM 1033 C C . VAL A 1 132 ? -28.927 -6.326 47.909 1.00 68.12 132 VAL A C 1
ATOM 1035 O O . VAL A 1 132 ? -29.476 -6.837 46.929 1.00 68.12 132 VAL A O 1
ATOM 1038 N N . LYS A 1 133 ? -28.468 -5.067 47.874 1.00 73.06 133 LYS A N 1
ATOM 1039 C CA . LYS A 1 133 ? -28.575 -4.216 46.678 1.00 73.06 133 LYS A CA 1
ATOM 1040 C C . LYS A 1 133 ? -27.666 -4.703 45.542 1.00 73.06 133 LYS A C 1
ATOM 1042 O O . LYS A 1 133 ? -28.119 -4.777 44.401 1.00 73.06 133 LYS A O 1
ATOM 1047 N N . LEU A 1 134 ? -26.427 -5.092 45.852 1.00 73.88 134 LEU A N 1
ATOM 1048 C CA . LEU A 1 134 ? -25.479 -5.649 44.878 1.00 73.88 134 LEU A CA 1
ATOM 1049 C C . LEU A 1 134 ? -25.926 -7.014 44.339 1.00 73.88 134 LEU A C 1
ATOM 1051 O O . LEU A 1 134 ? -25.735 -7.314 43.160 1.00 73.88 134 LEU A O 1
ATOM 1055 N N . GLU A 1 135 ? -26.548 -7.848 45.170 1.00 73.69 135 GLU A N 1
ATOM 1056 C CA . GLU A 1 135 ? -27.128 -9.116 44.733 1.00 73.69 135 GLU A CA 1
ATOM 1057 C C . GLU A 1 135 ? -28.350 -8.919 43.833 1.00 73.69 135 GLU A C 1
ATOM 1059 O O . GLU A 1 135 ? -28.537 -9.682 42.881 1.00 73.69 135 GLU A O 1
ATOM 1064 N N . ALA A 1 136 ? -29.190 -7.920 44.119 1.00 78.38 136 ALA A N 1
ATOM 1065 C CA . ALA A 1 136 ? -30.333 -7.580 43.278 1.00 78.38 136 ALA A CA 1
ATOM 1066 C C . ALA A 1 136 ? -29.880 -7.062 41.903 1.00 78.38 136 ALA A C 1
ATOM 1068 O O . ALA A 1 136 ? -30.408 -7.492 40.876 1.00 78.38 136 ALA A O 1
ATOM 1069 N N . GLU A 1 137 ? -28.855 -6.208 41.871 1.00 80.06 137 GLU A N 1
ATOM 1070 C CA . GLU A 1 137 ? -28.277 -5.677 40.634 1.00 80.06 137 GLU A CA 1
ATOM 1071 C C . GLU A 1 137 ? -27.592 -6.776 39.807 1.00 80.06 137 GLU A C 1
ATOM 1073 O O . GLU A 1 137 ? -27.854 -6.898 38.612 1.00 80.06 137 GLU A O 1
ATOM 1078 N N . ASN A 1 138 ? -26.825 -7.673 40.439 1.00 80.50 138 ASN A N 1
ATOM 1079 C CA . ASN A 1 138 ? -26.242 -8.836 39.759 1.00 80.50 138 ASN A CA 1
ATOM 1080 C C . ASN A 1 138 ? -27.305 -9.791 39.197 1.00 80.50 138 ASN A C 1
ATOM 1082 O O . ASN A 1 138 ? -27.134 -10.333 38.103 1.00 80.50 138 ASN A O 1
ATOM 1086 N N . ARG A 1 139 ? -28.417 -10.001 39.916 1.00 88.56 139 ARG A N 1
ATOM 1087 C CA . ARG A 1 139 ? -29.544 -10.798 39.407 1.00 88.56 139 ARG A CA 1
ATOM 1088 C C . ARG A 1 139 ? -30.203 -10.132 38.198 1.00 88.56 139 ARG A C 1
ATOM 1090 O O . ARG A 1 139 ? -30.500 -10.836 37.235 1.00 88.56 139 ARG A O 1
ATOM 1097 N N . SER A 1 140 ? -30.376 -8.808 38.220 1.00 91.06 140 SER A N 1
ATOM 1098 C CA . SER A 1 140 ? -30.904 -8.044 37.080 1.00 91.06 140 SER A CA 1
ATOM 1099 C C . SER A 1 140 ? -29.982 -8.142 35.865 1.00 91.06 140 SER A C 1
ATOM 1101 O O . SER A 1 140 ? -30.419 -8.554 34.795 1.00 91.06 140 SER A O 1
ATOM 1103 N N . LEU A 1 141 ? -28.687 -7.868 36.047 1.00 89.81 141 LEU A N 1
ATOM 1104 C CA . LEU A 1 141 ? -27.690 -7.932 34.975 1.00 89.81 141 LEU A CA 1
ATOM 1105 C C . LEU A 1 141 ? -27.599 -9.333 34.361 1.00 89.81 141 LEU A C 1
ATOM 1107 O O . LEU A 1 141 ? -27.479 -9.477 33.145 1.00 89.81 141 LEU A O 1
ATOM 1111 N N . LYS A 1 142 ? -27.705 -10.384 35.181 1.00 91.44 142 LYS A N 1
ATOM 1112 C CA . LYS A 1 142 ? -27.716 -11.768 34.695 1.00 91.44 142 LYS A CA 1
ATOM 1113 C C . LYS A 1 142 ? -28.973 -12.086 33.877 1.00 91.44 142 LYS A C 1
ATOM 1115 O O . LYS A 1 142 ? -28.870 -12.794 32.878 1.00 91.44 142 LYS A O 1
ATOM 1120 N N . ALA A 1 143 ? -30.132 -11.554 34.268 1.00 92.94 143 ALA A N 1
ATOM 1121 C CA . ALA A 1 143 ? -31.373 -11.708 33.511 1.00 92.94 143 ALA A CA 1
ATOM 1122 C C . ALA A 1 143 ? -31.315 -10.973 32.161 1.00 92.94 143 ALA A C 1
ATOM 1124 O O . ALA A 1 143 ? -31.737 -11.525 31.145 1.00 92.94 143 ALA A O 1
ATOM 1125 N N . ASP A 1 144 ? -30.741 -9.770 32.129 1.00 91.31 144 ASP A N 1
ATOM 1126 C CA . ASP A 1 144 ? -30.582 -8.997 30.894 1.00 91.31 144 ASP A CA 1
ATOM 1127 C C . ASP A 1 144 ? -29.568 -9.643 29.944 1.00 91.31 144 ASP A C 1
ATOM 1129 O O . ASP A 1 144 ? -29.827 -9.746 28.745 1.00 91.31 144 ASP A O 1
ATOM 1133 N N . LEU A 1 145 ? -28.463 -10.187 30.469 1.00 86.75 145 LEU A N 1
ATOM 1134 C CA . LEU A 1 145 ? -27.515 -10.985 29.683 1.00 86.75 145 LEU A CA 1
ATOM 1135 C C . LEU A 1 145 ? -28.169 -12.222 29.064 1.00 86.75 145 LEU A C 1
ATOM 1137 O O . LEU A 1 145 ? -27.831 -12.598 27.940 1.00 86.75 145 LEU A O 1
ATOM 1141 N N . GLN A 1 146 ? -29.084 -12.872 29.781 1.00 91.62 146 GLN A N 1
ATOM 1142 C CA . GLN A 1 146 ? -29.792 -14.033 29.255 1.00 91.62 146 GLN A CA 1
ATOM 1143 C C . GLN A 1 146 ? -30.759 -13.630 28.134 1.00 91.62 146 GLN A C 1
ATOM 1145 O O . GLN A 1 146 ? -30.706 -14.222 27.059 1.00 91.62 146 GLN A O 1
ATOM 1150 N N . LYS A 1 147 ? -31.544 -12.560 28.325 1.00 93.81 147 LYS A N 1
ATOM 1151 C CA . LYS A 1 147 ? -32.422 -12.013 27.275 1.00 93.81 147 LYS A CA 1
ATOM 1152 C C . LYS A 1 147 ? -31.647 -11.612 26.023 1.00 93.81 147 LYS A C 1
ATOM 1154 O O . LYS A 1 147 ? -32.038 -11.994 24.925 1.00 93.81 147 LYS A O 1
ATOM 1159 N N . LEU A 1 148 ? -30.528 -10.899 26.179 1.00 91.38 148 LEU A N 1
ATOM 1160 C CA . LEU A 1 148 ? -29.687 -10.507 25.045 1.00 91.38 148 LEU A CA 1
ATOM 1161 C C . LEU A 1 148 ? -29.132 -11.723 24.298 1.00 91.38 148 LEU A C 1
ATOM 1163 O O . LEU A 1 148 ? -29.062 -11.703 23.071 1.00 91.38 148 LEU A O 1
ATOM 1167 N N . ASN A 1 149 ? -28.743 -12.784 25.009 1.00 92.19 149 ASN A N 1
ATOM 1168 C CA . ASN A 1 149 ? -28.276 -14.016 24.370 1.00 92.19 149 ASN A CA 1
ATOM 1169 C C . ASN A 1 149 ? -29.393 -14.721 23.589 1.00 92.19 149 ASN A C 1
ATOM 1171 O O . ASN A 1 149 ? -29.152 -15.167 22.466 1.00 92.19 149 ASN A O 1
ATOM 1175 N N . ASP A 1 150 ? -30.607 -14.781 24.136 1.00 94.31 150 ASP A N 1
ATOM 1176 C CA . ASP A 1 150 ? -31.763 -15.382 23.459 1.00 94.31 150 ASP A CA 1
ATOM 1177 C C . ASP A 1 150 ? -32.171 -14.571 22.213 1.00 94.31 150 ASP A C 1
ATOM 1179 O O . ASP A 1 150 ? -32.434 -15.135 21.143 1.00 94.31 150 ASP A O 1
ATOM 1183 N N . GLU A 1 151 ? -32.154 -13.238 22.303 1.00 93.94 151 GLU A N 1
ATOM 1184 C CA . GLU A 1 151 ? -32.385 -12.338 21.168 1.00 93.94 151 GLU A CA 1
ATOM 1185 C C . GLU A 1 151 ? -31.300 -12.474 20.096 1.00 93.94 151 GLU A C 1
ATOM 1187 O O . GLU A 1 151 ? -31.611 -12.528 18.900 1.00 93.94 151 GLU A O 1
ATOM 1192 N N . LEU A 1 152 ? -30.032 -12.588 20.503 1.00 91.94 152 LEU A N 1
ATOM 1193 C CA . LEU A 1 152 ? -28.910 -12.803 19.595 1.00 91.94 152 LEU A CA 1
ATOM 1194 C C . LEU A 1 152 ? -29.040 -14.148 18.869 1.00 91.94 152 LEU A C 1
ATOM 1196 O O . LEU A 1 152 ? -28.862 -14.203 17.651 1.00 91.94 152 LEU A O 1
ATOM 1200 N N . ALA A 1 153 ? -29.398 -15.218 19.583 1.00 94.31 153 ALA A N 1
ATOM 1201 C CA . ALA A 1 153 ? -29.616 -16.540 19.001 1.00 94.31 153 ALA A CA 1
ATOM 1202 C C . ALA A 1 153 ? -30.783 -16.535 17.998 1.00 94.31 153 ALA A C 1
ATOM 1204 O O . ALA A 1 153 ? -30.635 -17.015 16.871 1.00 94.31 153 ALA A O 1
ATOM 1205 N N . SER A 1 154 ? -31.911 -15.918 18.364 1.00 95.50 154 SER A N 1
ATOM 1206 C CA . SER A 1 154 ? -33.081 -15.756 17.489 1.00 95.50 154 SER A CA 1
ATOM 1207 C C . SER A 1 154 ? -32.749 -14.947 16.233 1.00 95.50 154 SER A C 1
ATOM 1209 O O . SER A 1 154 ? -33.113 -15.323 15.115 1.00 95.50 154 SER A O 1
ATOM 1211 N N . THR A 1 155 ? -32.006 -13.851 16.389 1.00 92.06 155 THR A N 1
ATOM 1212 C CA . THR A 1 155 ? -31.606 -12.984 15.274 1.00 92.06 155 THR A CA 1
ATOM 1213 C C . THR A 1 155 ? -30.628 -13.693 14.344 1.00 92.06 155 THR A C 1
ATOM 1215 O O . THR A 1 155 ? -30.790 -13.630 13.126 1.00 92.06 155 THR A O 1
ATOM 1218 N N . LYS A 1 156 ? -29.667 -14.441 14.896 1.00 94.50 156 LYS A N 1
ATOM 1219 C CA . LYS A 1 156 ? -28.723 -15.250 14.119 1.00 94.50 156 LYS A CA 1
ATOM 1220 C C . LYS A 1 156 ? -29.440 -16.315 13.286 1.00 94.50 156 LYS A C 1
ATOM 1222 O O . LYS A 1 156 ? -29.146 -16.453 12.103 1.00 94.50 156 LYS A O 1
ATOM 1227 N N . GLN A 1 157 ? -30.426 -17.003 13.862 1.00 95.25 157 GLN A N 1
ATOM 1228 C CA . GLN A 1 157 ? -31.227 -17.994 13.138 1.00 95.25 157 GLN A CA 1
ATOM 1229 C C . GLN A 1 157 ? -32.056 -17.357 12.009 1.00 95.25 157 GLN A C 1
ATOM 1231 O O . GLN A 1 157 ? -32.154 -17.908 10.910 1.00 95.25 157 GLN A O 1
ATOM 1236 N N . LYS A 1 158 ? -32.654 -16.183 12.255 1.00 94.81 158 LYS A N 1
ATOM 1237 C CA . LYS A 1 158 ? -33.387 -15.431 11.221 1.00 94.81 158 LYS A CA 1
ATOM 1238 C C . LYS A 1 158 ? -32.466 -14.991 10.085 1.00 94.81 158 LYS A C 1
ATOM 1240 O O . LYS A 1 158 ? -32.864 -15.099 8.926 1.00 94.81 158 LYS A O 1
ATOM 1245 N N . LEU A 1 159 ? -31.257 -14.534 10.412 1.00 92.94 159 LEU A N 1
ATOM 1246 C CA . LEU A 1 159 ? -30.255 -14.124 9.431 1.00 92.94 159 LEU A CA 1
ATOM 1247 C C . LEU A 1 159 ? -29.833 -15.302 8.547 1.00 92.94 159 LEU A C 1
ATOM 1249 O O . LEU A 1 159 ? -29.914 -15.195 7.330 1.00 92.94 159 LEU A O 1
ATOM 1253 N N . GLU A 1 160 ? -29.498 -16.447 9.142 1.00 94.38 160 GLU A N 1
ATOM 1254 C CA . GLU A 1 160 ? -29.126 -17.660 8.401 1.00 94.38 160 GLU A CA 1
ATOM 1255 C C . GLU A 1 160 ? -30.254 -18.126 7.463 1.00 94.38 160 GLU A C 1
ATOM 1257 O O . GLU A 1 160 ? -30.025 -18.482 6.304 1.00 94.38 160 GLU A O 1
ATOM 1262 N N . LYS A 1 161 ? -31.511 -18.076 7.925 1.00 95.88 161 LYS A N 1
ATOM 1263 C CA . LYS A 1 161 ? -32.670 -18.402 7.082 1.00 95.88 161 LYS A CA 1
ATOM 1264 C C . LYS A 1 161 ? -32.816 -17.426 5.910 1.00 95.88 161 LYS A C 1
ATOM 1266 O O . LYS A 1 161 ? -33.101 -17.867 4.796 1.00 95.88 161 LYS A O 1
ATOM 1271 N N . ALA A 1 162 ? -32.623 -16.129 6.146 1.00 92.31 162 ALA A N 1
ATOM 1272 C CA . ALA A 1 162 ? -32.689 -15.108 5.105 1.00 92.31 162 ALA A CA 1
ATOM 1273 C C . ALA A 1 162 ? -31.552 -15.264 4.079 1.00 92.31 162 ALA A C 1
ATOM 1275 O O . ALA A 1 162 ? -31.804 -15.207 2.878 1.00 92.31 162 ALA A O 1
ATOM 1276 N N . GLU A 1 163 ? -30.324 -15.541 4.521 1.00 92.56 163 GLU A N 1
ATOM 1277 C CA . GLU A 1 163 ? -29.178 -15.799 3.639 1.00 92.56 163 GLU A CA 1
ATOM 1278 C C . GLU A 1 163 ? -29.412 -17.022 2.746 1.00 92.56 163 GLU A C 1
ATOM 1280 O O . GLU A 1 163 ? -29.220 -16.954 1.529 1.00 92.56 163 GLU A O 1
ATOM 1285 N N . ASN A 1 164 ? -29.919 -18.117 3.319 1.00 94.19 164 ASN A N 1
ATOM 1286 C CA . ASN A 1 164 ? -30.271 -19.316 2.559 1.00 94.19 164 ASN A CA 1
ATOM 1287 C C . ASN A 1 164 ? -31.375 -19.047 1.524 1.00 94.19 164 ASN A C 1
ATOM 1289 O O . ASN A 1 164 ? -31.299 -19.543 0.397 1.00 94.19 164 ASN A O 1
ATOM 1293 N N . GLN A 1 165 ? -32.377 -18.228 1.864 1.00 94.56 165 GLN A N 1
ATOM 1294 C CA . GLN A 1 165 ? -33.409 -17.804 0.913 1.00 94.56 165 GLN A CA 1
ATOM 1295 C C . GLN A 1 165 ? -32.829 -16.948 -0.217 1.00 94.56 165 GLN A C 1
ATOM 1297 O O . GLN A 1 165 ? -33.145 -17.195 -1.379 1.00 94.56 165 GLN A O 1
ATOM 1302 N N . VAL A 1 166 ? -31.937 -16.000 0.084 1.00 94.00 166 VAL A N 1
ATOM 1303 C CA . VAL A 1 166 ? -31.269 -15.170 -0.934 1.00 94.00 166 VAL A CA 1
ATOM 1304 C C . VAL A 1 166 ? -30.422 -16.026 -1.876 1.00 94.00 166 VAL A C 1
ATOM 1306 O O . VAL A 1 166 ? -30.465 -15.832 -3.091 1.00 94.00 166 VAL A O 1
ATOM 1309 N N . LEU A 1 167 ? -29.679 -17.002 -1.350 1.00 93.81 167 LEU A N 1
ATOM 1310 C CA . LEU A 1 167 ? -28.904 -17.938 -2.167 1.00 93.81 167 LEU A CA 1
ATOM 1311 C C . LEU A 1 167 ? -29.804 -18.796 -3.062 1.00 93.81 167 LEU A C 1
ATOM 1313 O O . LEU A 1 167 ? -29.493 -18.987 -4.240 1.00 93.81 167 LEU A O 1
ATOM 1317 N N . ALA A 1 168 ? -30.929 -19.284 -2.533 1.00 94.69 168 ALA A N 1
ATOM 1318 C CA . ALA A 1 168 ? -31.911 -20.025 -3.315 1.00 94.69 168 ALA A CA 1
ATOM 1319 C C . ALA A 1 168 ? -32.517 -19.156 -4.429 1.00 94.69 168 ALA A C 1
ATOM 1321 O O . ALA A 1 168 ? -32.568 -19.594 -5.577 1.00 94.69 168 ALA A O 1
ATOM 1322 N N . MET A 1 169 ? -32.893 -17.910 -4.123 1.00 91.81 169 MET A N 1
ATOM 1323 C CA . MET A 1 169 ? -33.412 -16.956 -5.108 1.00 91.81 169 MET A CA 1
ATOM 1324 C C . MET A 1 169 ? -32.385 -16.636 -6.195 1.00 91.81 169 MET A C 1
ATOM 1326 O O . MET A 1 169 ? -32.750 -16.599 -7.364 1.00 91.81 169 MET A O 1
ATOM 1330 N N . ARG A 1 170 ? -31.099 -16.475 -5.847 1.00 94.06 170 ARG A N 1
ATOM 1331 C CA . ARG A 1 170 ? -30.027 -16.268 -6.837 1.00 94.06 170 ARG A CA 1
ATOM 1332 C C . ARG A 1 170 ? -29.863 -17.455 -7.785 1.00 94.06 170 ARG A C 1
ATOM 1334 O O . ARG A 1 170 ? -29.723 -17.259 -8.988 1.00 94.06 170 ARG A O 1
ATOM 1341 N N . LYS A 1 171 ? -29.903 -18.687 -7.264 1.00 94.50 171 LYS A N 1
ATOM 1342 C CA . LYS A 1 171 ? -29.838 -19.896 -8.104 1.00 94.50 171 LYS A CA 1
ATOM 1343 C C . LYS A 1 171 ? -31.055 -20.007 -9.022 1.00 94.50 171 LYS A C 1
ATOM 1345 O O . LYS A 1 171 ? -30.906 -20.344 -10.192 1.00 94.50 171 LYS A O 1
ATOM 1350 N N . GLN A 1 172 ? -32.246 -19.699 -8.506 1.00 94.88 172 GLN A N 1
ATOM 1351 C CA . GLN A 1 172 ? -33.472 -19.680 -9.306 1.00 94.88 172 GLN A CA 1
ATOM 1352 C C . GLN A 1 172 ? -33.423 -18.601 -10.393 1.00 94.88 172 GLN A C 1
ATOM 1354 O O . GLN A 1 172 ? -33.771 -18.891 -11.534 1.00 94.88 172 GLN A O 1
ATOM 1359 N N . SER A 1 173 ? -32.939 -17.392 -10.081 1.00 92.81 173 SER A N 1
ATOM 1360 C CA . SER A 1 173 ? -32.805 -16.324 -11.077 1.00 92.81 173 SER A CA 1
ATOM 1361 C C . SER A 1 173 ? -31.798 -16.680 -12.167 1.00 92.81 173 SER A C 1
ATOM 1363 O O . SER A 1 173 ? -32.074 -16.445 -13.334 1.00 92.81 173 SER A O 1
ATOM 1365 N N . GLU A 1 174 ? -30.665 -17.299 -11.815 1.00 92.81 174 GLU A N 1
ATOM 1366 C CA . GLU A 1 174 ? -29.679 -17.753 -12.804 1.00 92.81 174 GLU A CA 1
ATOM 1367 C C . GLU A 1 174 ? -30.256 -18.838 -13.728 1.00 92.81 174 GLU A C 1
ATOM 1369 O O . GLU A 1 174 ? -30.040 -18.799 -14.938 1.00 92.81 174 GLU A O 1
ATOM 1374 N N . GLY A 1 175 ? -31.020 -19.788 -13.175 1.00 94.06 175 GLY A N 1
ATOM 1375 C CA . GLY A 1 175 ? -31.730 -20.793 -13.968 1.00 94.06 175 GLY A CA 1
ATOM 1376 C C . GLY A 1 175 ? -32.748 -20.172 -14.926 1.00 94.06 175 GLY A C 1
ATOM 1377 O O . GLY A 1 175 ? -32.789 -20.544 -16.095 1.00 94.06 175 GLY A O 1
ATOM 1378 N N . LEU A 1 176 ? -33.518 -19.184 -14.457 1.00 94.25 176 LEU A N 1
ATOM 1379 C CA . LEU A 1 176 ? -34.497 -18.478 -15.283 1.00 94.25 176 LEU A CA 1
ATOM 1380 C C . LEU A 1 176 ? -33.833 -17.702 -16.429 1.00 94.25 176 LEU A C 1
ATOM 1382 O O . LEU A 1 176 ? -34.323 -17.760 -17.552 1.00 94.25 176 LEU A O 1
ATOM 1386 N N . THR A 1 177 ? -32.708 -17.027 -16.172 1.00 92.75 177 THR A N 1
ATOM 1387 C CA . THR A 1 177 ? -31.939 -16.342 -17.221 1.00 92.75 177 THR A CA 1
ATOM 1388 C C . THR A 1 177 ? -31.465 -17.322 -18.293 1.00 92.75 177 THR A C 1
ATOM 1390 O O . THR A 1 177 ? -31.633 -17.047 -19.474 1.00 92.75 177 THR A O 1
ATOM 1393 N N . LYS A 1 178 ? -30.952 -18.499 -17.907 1.00 94.94 178 LYS A N 1
ATOM 1394 C CA . LYS A 1 178 ? -30.496 -19.516 -18.872 1.00 94.94 178 LYS A CA 1
ATOM 1395 C C . LYS A 1 178 ? -31.626 -20.052 -19.749 1.00 94.94 178 LYS A C 1
ATOM 1397 O O . LYS A 1 178 ? -31.429 -20.229 -20.947 1.00 94.94 178 LYS A O 1
ATOM 1402 N N . GLU A 1 179 ? -32.799 -20.314 -19.173 1.00 94.31 179 GLU A N 1
ATOM 1403 C CA . GLU A 1 179 ? -33.965 -20.742 -19.961 1.00 94.31 179 GLU A CA 1
ATOM 1404 C C . GLU A 1 179 ? -34.468 -19.622 -20.882 1.00 94.31 179 GLU A C 1
ATOM 1406 O O . GLU A 1 179 ? -34.891 -19.896 -22.004 1.00 94.31 179 GLU A O 1
ATOM 1411 N N . TYR A 1 180 ? -34.370 -18.361 -20.451 1.00 93.69 180 TYR A N 1
ATOM 1412 C CA . TYR A 1 180 ? -34.683 -17.211 -21.296 1.00 93.69 180 TYR A CA 1
ATOM 1413 C C . TYR A 1 180 ? -33.718 -17.092 -22.486 1.00 93.69 180 TYR A C 1
ATOM 1415 O O . TYR A 1 180 ? -34.169 -16.972 -23.624 1.00 93.69 180 TYR A O 1
ATOM 1423 N N . ASP A 1 181 ? -32.408 -17.205 -22.249 1.00 95.12 181 ASP A N 1
ATOM 1424 C CA . ASP A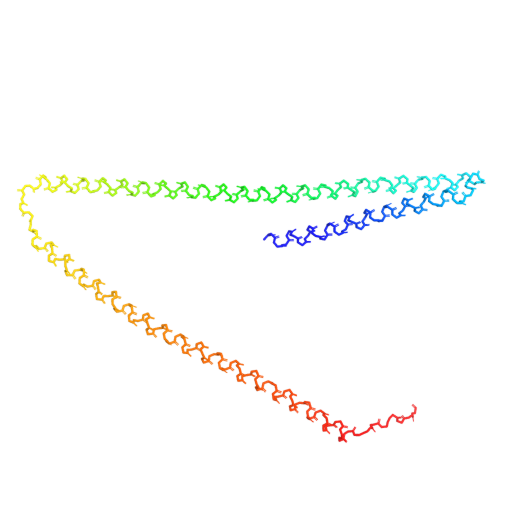 1 181 ? -31.387 -17.193 -23.304 1.00 95.12 181 ASP A CA 1
ATOM 1425 C C . ASP A 1 181 ? -31.600 -18.348 -24.294 1.00 95.12 181 ASP A C 1
ATOM 1427 O O . ASP A 1 181 ? -31.604 -18.147 -25.508 1.00 95.12 181 ASP A O 1
ATOM 1431 N N . ARG A 1 182 ? -31.887 -19.553 -23.786 1.00 95.12 182 ARG A N 1
ATOM 1432 C CA . ARG A 1 182 ? -32.210 -20.722 -24.614 1.00 95.12 182 ARG A CA 1
ATOM 1433 C C . ARG A 1 182 ? -33.448 -20.491 -25.484 1.00 95.12 182 ARG A C 1
ATOM 1435 O O . ARG A 1 182 ? -33.459 -20.883 -26.649 1.00 95.12 182 ARG A O 1
ATOM 1442 N N . LEU A 1 183 ? -34.492 -19.870 -24.936 1.00 95.06 183 LEU A N 1
ATOM 1443 C CA . LEU A 1 183 ? -35.706 -19.554 -25.687 1.00 95.06 183 LEU A CA 1
ATOM 1444 C C . LEU A 1 183 ? -35.430 -18.532 -26.798 1.00 95.06 183 LEU A C 1
ATOM 1446 O O . LEU A 1 183 ? -35.948 -18.688 -27.902 1.00 95.06 183 LEU A O 1
ATOM 1450 N N . LEU A 1 184 ? -34.595 -17.521 -26.531 1.00 92.38 184 LEU A N 1
ATOM 1451 C CA . LEU A 1 184 ? -34.158 -16.556 -27.543 1.00 92.38 184 LEU A CA 1
ATOM 1452 C C . LEU A 1 184 ? -33.363 -17.229 -28.669 1.00 92.38 184 LEU A C 1
ATOM 1454 O O . LEU A 1 184 ? -33.587 -16.915 -29.838 1.00 92.38 184 LEU A O 1
ATOM 1458 N N . GLU A 1 185 ? -32.473 -18.170 -28.344 1.00 94.12 185 GLU A N 1
ATOM 1459 C CA . GLU A 1 185 ? -31.728 -18.943 -29.344 1.00 94.12 185 GLU A CA 1
ATOM 1460 C C . GLU A 1 185 ? -32.649 -19.798 -30.221 1.00 94.12 185 GLU A C 1
ATOM 1462 O O . GLU A 1 185 ? -32.516 -19.792 -31.445 1.00 94.12 185 GLU A O 1
ATOM 1467 N N . GLU A 1 186 ? -33.596 -20.525 -29.623 1.00 93.69 186 GLU A N 1
ATOM 1468 C CA . GLU A 1 186 ? -34.576 -21.322 -30.372 1.00 93.69 186 GLU A CA 1
ATOM 1469 C C . GLU A 1 186 ? -35.474 -20.434 -31.242 1.00 93.69 186 GLU A C 1
ATOM 1471 O O . GLU A 1 186 ? -35.703 -20.745 -32.411 1.00 93.69 186 GLU A O 1
ATOM 1476 N N . HIS A 1 187 ? -35.909 -19.282 -30.723 1.00 91.69 187 HIS A N 1
ATOM 1477 C CA . HIS A 1 187 ? -36.656 -18.299 -31.503 1.00 91.69 187 HIS A CA 1
ATOM 1478 C C . HIS A 1 187 ? -35.834 -17.777 -32.693 1.00 91.69 187 HIS A C 1
ATOM 1480 O O . HIS A 1 187 ? -36.353 -17.695 -33.803 1.00 91.69 187 HIS A O 1
ATOM 1486 N N . ALA A 1 188 ? -34.547 -17.470 -32.504 1.00 91.00 188 ALA A N 1
ATOM 1487 C CA . ALA A 1 188 ? -33.663 -17.024 -33.583 1.00 91.00 188 ALA A CA 1
ATOM 1488 C C . ALA A 1 188 ? -33.454 -18.103 -34.659 1.00 91.00 188 ALA A C 1
ATOM 1490 O O . ALA A 1 188 ? -33.478 -17.792 -35.850 1.00 91.00 188 ALA A O 1
ATOM 1491 N N . LYS A 1 189 ? -33.295 -19.375 -34.263 1.00 91.31 189 LYS A N 1
ATOM 1492 C CA . LYS A 1 189 ? -33.195 -20.507 -35.202 1.00 91.31 189 LYS A CA 1
ATOM 1493 C C . LYS A 1 189 ? -34.474 -20.679 -36.017 1.00 91.31 189 LYS A C 1
ATOM 1495 O O . LYS A 1 189 ? -34.397 -20.861 -37.229 1.00 91.31 189 LYS A O 1
ATOM 1500 N N . LEU A 1 190 ? -35.637 -20.614 -35.365 1.00 89.31 190 LEU A N 1
ATOM 1501 C CA . LEU A 1 190 ? -36.931 -20.705 -36.040 1.00 89.31 190 LEU A CA 1
ATOM 1502 C C . LEU A 1 190 ? -37.149 -19.524 -36.988 1.00 89.31 190 LEU A C 1
ATOM 1504 O O . LEU A 1 190 ? -37.549 -19.741 -38.127 1.00 89.31 190 LEU A O 1
ATOM 1508 N N . GLN A 1 191 ? -36.817 -18.301 -36.566 1.00 85.38 191 GLN A N 1
ATOM 1509 C CA . GLN A 1 191 ? -36.909 -17.113 -37.414 1.00 85.38 191 GLN A CA 1
ATOM 1510 C C . GLN A 1 191 ? -36.018 -17.246 -38.657 1.00 85.38 191 GLN A C 1
ATOM 1512 O O . GLN A 1 191 ? -36.489 -17.014 -39.760 1.00 85.38 191 GLN A O 1
ATOM 1517 N N . ALA A 1 192 ? -34.771 -17.708 -38.512 1.00 85.19 192 ALA A N 1
ATOM 1518 C CA . ALA A 1 192 ? -33.873 -17.944 -39.646 1.00 85.19 192 ALA A CA 1
ATOM 1519 C C . ALA A 1 192 ? -34.355 -19.067 -40.586 1.00 85.19 192 ALA A C 1
ATOM 1521 O O . ALA A 1 192 ? -34.079 -19.030 -41.783 1.00 85.19 192 ALA A O 1
ATOM 1522 N N . ALA A 1 193 ? -35.062 -20.071 -40.059 1.00 81.56 193 ALA A N 1
ATOM 1523 C CA . ALA A 1 193 ? -35.663 -21.132 -40.865 1.00 81.56 193 ALA A CA 1
ATOM 1524 C C . ALA A 1 193 ? -36.919 -20.661 -41.624 1.00 81.56 193 ALA A C 1
ATOM 1526 O O . ALA A 1 193 ? -37.190 -21.159 -42.716 1.00 81.56 193 ALA A O 1
ATOM 1527 N N . VAL A 1 194 ? -37.676 -19.716 -41.056 1.00 77.31 194 VAL A N 1
ATOM 1528 C CA . VAL A 1 194 ? -38.843 -19.087 -41.696 1.00 77.31 194 VAL A CA 1
ATOM 1529 C C . VAL A 1 194 ? -38.407 -18.036 -42.725 1.00 77.31 194 VAL A C 1
ATOM 1531 O O . VAL A 1 194 ? -38.934 -18.026 -43.835 1.00 77.31 194 VAL A O 1
ATOM 1534 N N . ASP A 1 195 ? -37.394 -17.227 -42.408 1.00 68.19 195 ASP A N 1
ATOM 1535 C CA . ASP A 1 195 ? -36.802 -16.198 -43.277 1.00 68.19 195 ASP A CA 1
ATOM 1536 C C . ASP A 1 195 ? -35.767 -16.784 -44.262 1.00 68.19 195 ASP A C 1
ATOM 1538 O O . ASP A 1 195 ? -34.714 -16.187 -44.489 1.00 68.19 195 ASP A O 1
ATOM 1542 N N . GLY A 1 196 ? -36.035 -17.967 -44.836 1.00 58.31 196 GLY A N 1
ATOM 1543 C CA . GLY A 1 196 ? -35.161 -18.641 -45.811 1.00 58.31 196 GLY A CA 1
ATOM 1544 C C . GLY A 1 196 ? -34.576 -17.692 -46.880 1.00 58.31 196 GLY A C 1
ATOM 1545 O O . GLY A 1 196 ? -35.152 -16.641 -47.155 1.00 58.31 196 GLY A O 1
ATOM 1546 N N . PRO A 1 197 ? -33.422 -18.049 -47.481 1.00 53.12 197 PRO A N 1
ATOM 1547 C CA . PRO A 1 197 ? -32.436 -17.112 -48.024 1.00 53.12 197 PRO A CA 1
ATOM 1548 C C . PRO A 1 197 ? -33.089 -15.999 -48.842 1.00 53.12 197 PRO A C 1
ATOM 1550 O O . PRO A 1 197 ? -33.619 -16.253 -49.922 1.00 53.12 197 PRO A O 1
ATOM 1553 N N . MET A 1 198 ? -33.029 -14.758 -48.344 1.00 50.84 198 MET A N 1
ATOM 1554 C CA . MET A 1 198 ? -33.298 -13.605 -49.195 1.00 50.84 198 MET A CA 1
ATOM 1555 C C . MET A 1 198 ? -32.254 -13.609 -50.311 1.00 50.84 198 MET A C 1
ATOM 1557 O O . MET A 1 198 ? -31.079 -13.311 -50.079 1.00 50.84 198 MET A O 1
ATOM 1561 N N . ASP A 1 199 ? -32.706 -13.989 -51.505 1.00 47.12 199 ASP A N 1
ATOM 1562 C CA . ASP A 1 199 ? -32.019 -13.803 -52.774 1.00 47.12 199 ASP A CA 1
ATOM 1563 C C . ASP A 1 199 ? -31.409 -12.397 -52.798 1.00 47.12 199 ASP A C 1
ATOM 1565 O O . ASP A 1 199 ? -32.112 -11.390 -52.918 1.00 47.12 199 ASP A O 1
ATOM 1569 N N . LYS A 1 200 ? -30.077 -12.319 -52.733 1.00 49.72 200 LYS A N 1
ATOM 1570 C CA . LYS A 1 200 ? -29.366 -11.214 -53.373 1.00 49.72 200 LYS A CA 1
ATOM 1571 C C . LYS A 1 200 ? -29.554 -11.407 -54.876 1.00 49.72 200 LYS A C 1
ATOM 1573 O O . LYS A 1 200 ? -28.704 -12.004 -55.529 1.00 49.72 200 LYS A O 1
ATOM 1578 N N . LYS A 1 201 ? -30.687 -10.944 -55.408 1.00 42.72 201 LYS A N 1
ATOM 1579 C CA . LYS A 1 201 ? -30.804 -10.686 -56.840 1.00 42.72 201 LYS A CA 1
ATOM 1580 C C . LYS A 1 201 ? -29.867 -9.538 -57.183 1.00 42.72 201 LYS A C 1
ATOM 1582 O O . LYS A 1 201 ? -29.954 -8.460 -56.601 1.00 42.72 201 LYS A O 1
ATOM 1587 N N . GLU A 1 202 ? -28.955 -9.848 -58.091 1.00 41.62 202 GLU A N 1
ATOM 1588 C CA . GLU A 1 202 ? -28.214 -8.905 -58.911 1.00 41.62 202 GLU A CA 1
ATOM 1589 C C . GLU A 1 202 ? -29.186 -7.911 -59.570 1.00 41.62 202 GLU A C 1
ATOM 1591 O O . GLU A 1 202 ? -30.124 -8.335 -60.246 1.00 41.62 202 GLU A O 1
ATOM 1596 N N . GLU A 1 203 ? -28.939 -6.617 -59.364 1.00 38.06 203 GLU A N 1
ATOM 1597 C CA . GLU A 1 203 ? -29.122 -5.515 -60.322 1.00 38.06 203 GLU A CA 1
ATOM 1598 C C . GLU A 1 203 ? -28.003 -4.491 -60.086 1.00 38.06 203 GLU A C 1
ATOM 1600 O O . GLU A 1 203 ? -27.667 -4.238 -58.902 1.00 38.06 203 GLU A O 1
#

Foldseek 3Di:
DVVVVVVVLVVLLVVLVVQLVVLVVQLVVLVVCVVPDPCVVPVVVVVVSVVSNVVSVVSNVVSVVVNVVSVVVVVVVVVVVVVVVVVVVVVVVVVVVVVVVVVVVVVVVVVVVVVVVVVVPPDDDPPVVVVVVVVVVVVVVVVVVVVVVVVVVVVVVVVVVVVVVVVVVVVVVVVVVVVVVVVVVVVVVVVPVVVDDDDPDDD

Sequence (203 aa):
VVSYGNTFFVVLIVILVLLVIDAVREIRKYDDVTEKVNLQNNPGAMEHFHMKLFRAQRNLYIAGFSLLLSFLLRRLVTLISQQATLLASNEAFKKQAESASEAAKKYMEENDQLKKGAAVDGGKLDVGNAEVKLEAENRSLKADLQKLNDELASTKQKLEKAENQVLAMRKQSEGLTKEYDRLLEEHAKLQAAVDGPMDKKEE

Secondary structure (DSSP, 8-state):
-HHHHHHHHHHHHHHHHHHHHHHHHHHHHHHHHHHHS-GGG-HHHHHHHHHHHHHHHHHHHHHHHHHHHHHHHHHHHHHHHHHHHHHHHHHHHHHHHHHHHHHHHHHHHHHHHHHHHHHH--S---HHHHHHHHHHHHHHHHHHHHHHHHHHHHHHHHHHHHHHHHHHHHHHHHHHHHHHHHHHHHHHHHHHHHS--------

Organism: Macaca mulatta (NCBI:txid9544)

pLDDT: mean 83.68, std 15.19, range [38.06, 95.94]

InterPro domains:
  IPR008417 B-cell receptor-associated protein 29/31 [PTHR12701] (3-191)
  IPR040463 BAP29/BAP31, transmembrane domain [PF05529] (2-92)
  IPR041672 Bap31/Bap29 cytoplasmic coiled-coil domain [PF18035] (151-203)

Radius of gyration: 41.49 Å; chains: 1; bounding box: 76×35×123 Å